Protein AF-A0A970IR58-F1 (afdb_monomer_lite)

Radius of gyration: 26.77 Å; chains: 1; bounding box: 89×51×58 Å

Foldseek 3Di:
DPPVVVVVVVVVVVPPPPPPQDDQQNDKDAAADFGPNQLVLLVLLVVVVLQVDPDRHRHCHPSQLSSLLVQQVVDPPHDSPSMCHNVSSVVSVVVVVVVVVVVVVLVVQLVLQLLLLVLLVVVVLADDDSPSDCDPRNLSSLQVQCVVVVHDSPSDLDQVSVQVSCVVPPDDDDPDPDDDDPVVVCCCCVHRVNDPDDPDDPDD

Sequence (204 aa):
MKKRFLFFLIVFMLAFSLFVNADFGDRLLKKGMSGYDVNVLQNYLNQLGYFNENELTNYFGPVTEEAVRKFQEEYDELEVDGIVGKTTSKYIIAKINQINLIKEKERKEKELAASVQQDLKELGYYSGEITSIIDKATVVAIKAFQEKEGFEVTGELDKVTLDKLNELFPKKIEEEKDTITGRALVDFTSKYLGTPYVFGESSG

Structure (mmCIF, N/CA/C/O backbone):
data_AF-A0A970IR58-F1
#
_entry.id   AF-A0A970IR58-F1
#
loop_
_atom_site.group_PDB
_atom_site.id
_atom_site.type_symbol
_atom_site.label_atom_id
_atom_site.label_alt_id
_atom_site.label_comp_id
_atom_site.label_asym_id
_atom_site.label_entity_id
_atom_site.label_seq_id
_atom_site.pdbx_PDB_ins_code
_atom_site.Cartn_x
_atom_site.Cartn_y
_atom_site.Cartn_z
_atom_site.occupancy
_atom_site.B_iso_or_equiv
_atom_site.auth_seq_id
_atom_site.auth_comp_id
_atom_site.auth_asym_id
_atom_site.auth_atom_id
_atom_site.pdbx_PDB_model_num
ATOM 1 N N . MET A 1 1 ? 64.050 15.749 -5.129 1.00 49.16 1 MET A N 1
ATOM 2 C CA . MET A 1 1 ? 63.153 14.777 -5.805 1.00 49.16 1 MET A CA 1
ATOM 3 C C . MET A 1 1 ? 61.751 14.635 -5.170 1.00 49.16 1 MET A C 1
ATOM 5 O O . MET A 1 1 ? 61.070 13.671 -5.474 1.00 49.16 1 MET A O 1
ATOM 9 N N . LYS A 1 2 ? 61.246 15.593 -4.364 1.00 53.59 2 LYS A N 1
ATOM 10 C CA . LYS A 1 2 ? 59.936 15.464 -3.671 1.00 53.59 2 LYS A CA 1
ATOM 11 C C . LYS A 1 2 ? 58.761 16.247 -4.294 1.00 53.59 2 LYS A C 1
ATOM 13 O O . LYS A 1 2 ? 57.630 16.071 -3.874 1.00 53.59 2 LYS A O 1
ATOM 18 N N . LYS A 1 3 ? 58.999 17.085 -5.314 1.00 49.38 3 LYS A N 1
ATOM 19 C CA . LYS A 1 3 ? 57.955 17.942 -5.924 1.00 49.38 3 LYS A CA 1
ATOM 20 C C . LYS A 1 3 ? 57.281 17.357 -7.178 1.00 49.38 3 LYS A C 1
ATOM 22 O O . LYS A 1 3 ? 56.265 17.879 -7.607 1.00 49.38 3 LYS A O 1
ATOM 27 N N . ARG A 1 4 ? 57.809 16.262 -7.746 1.00 49.34 4 ARG A N 1
ATOM 28 C CA . ARG A 1 4 ? 57.210 15.565 -8.907 1.00 49.34 4 ARG A CA 1
ATOM 29 C C . ARG A 1 4 ? 56.157 14.522 -8.512 1.00 49.34 4 ARG A C 1
ATOM 31 O O . ARG A 1 4 ? 55.285 14.217 -9.311 1.00 49.34 4 ARG A O 1
ATOM 38 N N . PHE A 1 5 ? 56.202 14.034 -7.272 1.00 46.31 5 PHE A N 1
ATOM 39 C CA . PHE A 1 5 ? 55.224 13.073 -6.752 1.00 46.31 5 PHE A CA 1
ATOM 40 C C . PHE A 1 5 ? 53.928 13.754 -6.280 1.00 46.31 5 PHE A C 1
ATOM 42 O O . PHE A 1 5 ? 52.849 13.187 -6.393 1.00 46.31 5 PHE A O 1
ATOM 49 N N . LEU A 1 6 ? 54.018 15.015 -5.837 1.00 46.47 6 LEU A N 1
ATOM 50 C CA . LEU A 1 6 ? 52.858 15.786 -5.376 1.00 46.47 6 LEU A CA 1
ATOM 51 C C . LEU A 1 6 ? 51.917 16.207 -6.521 1.00 46.47 6 LEU A C 1
ATOM 53 O O . LEU A 1 6 ? 50.745 16.461 -6.283 1.00 46.47 6 LEU A O 1
ATOM 57 N N . PHE A 1 7 ? 52.400 16.228 -7.767 1.00 47.47 7 PHE A N 1
ATOM 58 C CA . PHE A 1 7 ? 51.569 16.534 -8.937 1.00 47.47 7 PHE A CA 1
ATOM 59 C C . PHE A 1 7 ? 50.777 15.316 -9.442 1.00 47.47 7 PHE A C 1
ATOM 61 O O . PHE A 1 7 ? 49.698 15.477 -10.002 1.00 47.47 7 PHE A O 1
ATOM 68 N N . PHE A 1 8 ? 51.260 14.094 -9.191 1.00 48.03 8 PHE A N 1
ATOM 69 C CA . PHE A 1 8 ? 50.553 12.862 -9.568 1.00 48.03 8 PHE A CA 1
ATOM 70 C C . PHE A 1 8 ? 49.404 12.505 -8.613 1.00 48.03 8 PHE A C 1
ATOM 72 O O . PHE A 1 8 ? 48.474 11.811 -9.010 1.00 48.03 8 PHE A O 1
ATOM 79 N N . LEU A 1 9 ? 49.422 13.023 -7.382 1.00 47.53 9 LEU A N 1
ATOM 80 C CA . LEU A 1 9 ? 48.376 12.770 -6.385 1.00 47.53 9 LEU A CA 1
ATOM 81 C C . LEU A 1 9 ? 47.159 13.703 -6.555 1.00 47.53 9 LEU A C 1
ATOM 83 O O . LEU A 1 9 ? 46.050 13.347 -6.176 1.00 47.53 9 LEU A O 1
ATOM 87 N N . ILE A 1 10 ? 47.338 14.859 -7.204 1.00 51.09 10 ILE A N 1
ATOM 88 C CA . ILE A 1 10 ? 46.254 15.822 -7.476 1.00 51.09 10 ILE A CA 1
ATOM 89 C C . ILE A 1 10 ? 45.456 15.439 -8.737 1.00 51.09 10 ILE A C 1
ATOM 91 O O . ILE A 1 10 ? 44.249 15.655 -8.787 1.00 51.09 10 ILE A O 1
ATOM 95 N N . VAL A 1 11 ? 46.080 14.791 -9.729 1.00 51.50 11 VAL A N 1
ATOM 96 C CA . VAL A 1 11 ? 45.376 14.313 -10.939 1.00 51.50 11 VAL A CA 1
ATOM 97 C C . VAL A 1 11 ? 44.501 13.085 -10.648 1.00 51.50 11 VAL A C 1
ATOM 99 O O . VAL A 1 11 ? 43.441 12.938 -11.246 1.00 51.50 11 VAL A O 1
ATOM 102 N N . PHE A 1 12 ? 44.873 12.243 -9.677 1.00 48.84 12 PHE A N 1
ATOM 103 C CA . PHE A 1 12 ? 44.055 11.093 -9.266 1.00 48.84 12 PHE A CA 1
ATOM 104 C C . PHE A 1 12 ? 42.816 11.503 -8.446 1.00 48.84 12 PHE A C 1
ATOM 106 O O . PHE A 1 12 ? 41.791 10.830 -8.490 1.00 48.84 12 PHE A O 1
ATOM 113 N N . MET A 1 13 ? 42.870 12.647 -7.754 1.00 50.47 13 MET A N 1
ATOM 114 C CA . MET A 1 13 ? 41.741 13.195 -6.988 1.00 50.47 13 MET A CA 1
ATOM 115 C C . MET A 1 13 ? 40.725 13.965 -7.857 1.00 50.47 13 MET A C 1
ATOM 117 O O . MET A 1 13 ? 39.600 14.188 -7.425 1.00 50.47 13 MET A O 1
ATOM 121 N N . LEU A 1 14 ? 41.085 14.307 -9.103 1.00 47.91 14 LEU A N 1
ATOM 122 C CA . LEU A 1 14 ? 40.171 14.839 -10.129 1.00 47.91 14 LEU A CA 1
ATOM 123 C C . LEU A 1 14 ? 39.383 13.743 -10.871 1.00 47.91 14 LEU A C 1
ATOM 125 O O . LEU A 1 14 ? 38.463 14.057 -11.620 1.00 47.91 14 LEU A O 1
ATOM 129 N N . ALA A 1 15 ? 39.711 12.468 -10.639 1.00 47.44 15 ALA A N 1
ATOM 130 C CA . ALA A 1 15 ? 38.954 11.310 -11.116 1.00 47.44 15 ALA A CA 1
ATOM 131 C C . ALA A 1 15 ? 38.076 10.685 -10.017 1.00 47.44 15 ALA A C 1
ATOM 133 O O . ALA A 1 15 ? 37.615 9.554 -10.162 1.00 47.44 15 ALA A O 1
ATOM 134 N N . PHE A 1 16 ? 37.803 11.415 -8.927 1.00 50.31 16 PHE A N 1
ATOM 135 C CA . PHE A 1 16 ? 36.643 11.114 -8.094 1.00 50.31 16 PHE A CA 1
ATOM 136 C C . PHE A 1 16 ? 35.409 11.563 -8.880 1.00 50.31 16 PHE A C 1
ATOM 138 O O . PHE A 1 16 ? 34.882 12.657 -8.687 1.00 50.31 16 PHE A O 1
ATOM 145 N N . SER A 1 17 ? 35.040 10.749 -9.874 1.00 44.47 17 SER A N 1
ATOM 146 C CA . SER A 1 17 ? 33.809 10.899 -10.629 1.00 44.47 17 SER A CA 1
ATOM 147 C C . SER A 1 17 ? 32.689 11.168 -9.638 1.00 44.47 17 SER A C 1
ATOM 149 O O . SER A 1 17 ? 32.412 10.350 -8.762 1.00 44.47 17 SER A O 1
ATOM 151 N N . LEU A 1 18 ? 32.054 12.328 -9.785 1.00 43.12 18 LEU A N 1
ATOM 152 C CA . LEU A 1 18 ? 30.708 12.540 -9.296 1.00 43.12 18 LEU A CA 1
ATOM 153 C C . LEU A 1 18 ? 29.875 11.419 -9.922 1.00 43.12 18 LEU A C 1
ATOM 155 O O . LEU A 1 18 ? 29.494 11.507 -11.089 1.00 43.12 18 LEU A O 1
ATOM 159 N N . PHE A 1 19 ? 29.658 10.324 -9.195 1.00 49.66 19 PHE A N 1
ATOM 160 C CA . PHE A 1 19 ? 28.596 9.393 -9.531 1.00 49.66 19 PHE A CA 1
ATOM 161 C C . PHE A 1 19 ? 27.301 10.159 -9.272 1.00 49.66 19 PHE A C 1
ATOM 163 O O . PHE A 1 19 ? 26.729 10.111 -8.188 1.00 49.66 19 PHE A O 1
ATOM 170 N N . VAL A 1 20 ? 26.892 10.954 -10.261 1.00 51.09 20 VAL A N 1
ATOM 171 C CA . VAL A 1 20 ? 25.530 11.457 -10.358 1.00 51.09 20 VAL A CA 1
ATOM 172 C C . VAL A 1 20 ? 24.685 10.213 -10.599 1.00 51.09 20 VAL A C 1
ATOM 174 O O . VAL A 1 20 ? 24.588 9.725 -11.724 1.00 51.09 20 VAL A O 1
ATOM 177 N N . ASN A 1 21 ? 24.161 9.631 -9.523 1.00 56.56 21 ASN A N 1
ATOM 178 C CA . ASN A 1 21 ? 23.093 8.655 -9.643 1.00 56.56 21 ASN A CA 1
ATOM 179 C C . ASN A 1 21 ? 21.883 9.432 -10.159 1.00 56.56 21 ASN A C 1
ATOM 181 O O . ASN A 1 21 ? 21.394 10.325 -9.472 1.00 56.56 21 ASN A O 1
ATOM 185 N N . ALA A 1 22 ? 21.475 9.154 -11.394 1.00 61.06 22 ALA A N 1
ATOM 186 C CA . ALA A 1 22 ? 20.231 9.685 -11.929 1.00 61.06 22 ALA A CA 1
ATOM 187 C C . ALA A 1 22 ? 19.073 9.107 -11.106 1.00 61.06 22 ALA A C 1
ATOM 189 O O . ALA A 1 22 ? 19.062 7.898 -10.850 1.00 61.06 22 ALA A O 1
ATOM 190 N N . ASP A 1 23 ? 18.136 9.956 -10.683 1.00 78.00 23 ASP A N 1
ATOM 191 C CA . ASP A 1 23 ? 16.908 9.478 -10.060 1.00 78.00 23 ASP A CA 1
ATOM 192 C C . ASP A 1 23 ? 16.028 8.812 -11.130 1.00 78.00 23 ASP A C 1
ATOM 194 O O . ASP A 1 23 ? 16.176 9.045 -12.341 1.00 78.00 23 ASP A O 1
ATOM 198 N N . PHE A 1 24 ? 15.121 7.931 -10.715 1.00 88.50 24 PHE A N 1
ATOM 199 C CA . PHE A 1 24 ? 14.268 7.232 -11.667 1.00 88.50 24 PHE A CA 1
ATOM 200 C C . PHE A 1 24 ? 13.371 8.223 -12.427 1.00 88.50 24 PHE A C 1
ATOM 202 O O . PHE A 1 24 ? 12.540 8.918 -11.850 1.00 88.50 24 PHE A O 1
ATOM 209 N N . GLY A 1 25 ? 13.516 8.251 -13.756 1.00 88.44 25 GLY A N 1
ATOM 210 C CA . GLY A 1 25 ? 12.791 9.163 -14.647 1.00 88.44 25 GLY A CA 1
ATOM 211 C C . GLY A 1 25 ? 13.600 10.363 -15.150 1.00 88.44 25 GLY A C 1
ATOM 212 O O . GLY A 1 25 ? 13.135 11.055 -16.061 1.00 88.44 25 GLY A O 1
ATOM 213 N N . ASP A 1 26 ? 14.821 10.573 -14.647 1.00 89.12 26 ASP A N 1
ATOM 214 C CA . ASP A 1 26 ? 15.714 11.639 -15.125 1.00 89.12 26 ASP A CA 1
ATOM 215 C C . ASP A 1 26 ? 16.284 11.353 -16.517 1.00 89.12 26 ASP A C 1
ATOM 217 O O . ASP A 1 26 ? 16.490 12.267 -17.324 1.00 89.12 26 ASP A O 1
ATOM 221 N N . ARG A 1 27 ? 16.521 10.073 -16.827 1.00 93.62 27 ARG A N 1
ATOM 222 C CA . ARG A 1 27 ? 17.002 9.627 -18.137 1.00 93.62 27 ARG A CA 1
ATOM 223 C C . ARG A 1 27 ? 16.118 8.541 -18.730 1.00 93.62 27 ARG A C 1
ATOM 225 O O . ARG A 1 27 ? 15.480 7.770 -18.023 1.00 93.62 27 ARG A O 1
ATOM 232 N N . LEU A 1 28 ? 16.142 8.469 -20.057 1.00 96.69 28 LEU A N 1
ATOM 233 C CA . LEU A 1 28 ? 15.504 7.402 -20.819 1.00 96.69 28 LEU A CA 1
ATOM 234 C C . LEU A 1 28 ? 16.230 6.075 -20.566 1.00 96.69 28 LEU A C 1
ATOM 236 O O . LEU A 1 28 ? 17.451 6.020 -20.722 1.00 96.69 28 LEU A O 1
ATOM 240 N N . LEU A 1 29 ? 15.485 5.019 -20.227 1.00 97.94 29 LEU A N 1
ATOM 241 C CA . LEU A 1 29 ? 16.018 3.662 -20.057 1.00 97.94 29 LEU A CA 1
ATOM 242 C C . LEU A 1 29 ? 15.550 2.741 -21.177 1.00 97.94 29 LEU A C 1
ATOM 244 O O . LEU A 1 29 ? 14.390 2.769 -21.580 1.00 97.94 29 LEU A O 1
ATOM 248 N N . LYS A 1 30 ? 16.461 1.902 -21.665 1.00 98.31 30 LYS A N 1
ATOM 249 C CA . LYS A 1 30 ? 16.193 0.892 -22.690 1.00 98.31 30 LYS A CA 1
ATOM 250 C C . LYS A 1 30 ? 17.145 -0.287 -22.543 1.00 98.31 30 LYS A C 1
ATOM 252 O O . LYS A 1 30 ? 18.167 -0.197 -21.858 1.00 98.31 30 LYS A O 1
ATOM 257 N N . LYS A 1 31 ? 16.842 -1.371 -23.251 1.00 98.12 31 LYS A N 1
ATOM 258 C CA . LYS A 1 31 ? 17.663 -2.581 -23.271 1.00 98.12 31 LYS A CA 1
ATOM 259 C C . LYS A 1 31 ? 19.140 -2.311 -23.550 1.00 98.12 31 LYS A C 1
ATOM 261 O O . LYS A 1 31 ? 19.497 -1.513 -24.415 1.00 98.12 31 LYS A O 1
ATOM 266 N N . GLY A 1 32 ? 19.990 -3.019 -22.811 1.00 97.56 32 GLY A N 1
ATOM 267 C CA . GLY A 1 32 ? 21.443 -2.890 -22.864 1.00 97.56 32 GLY A CA 1
ATOM 268 C C . GLY A 1 32 ? 22.013 -1.841 -21.908 1.00 97.56 32 GLY A C 1
ATOM 269 O O . GLY A 1 32 ? 23.223 -1.822 -21.705 1.00 97.56 32 GLY A O 1
ATOM 270 N N . MET A 1 33 ? 21.177 -0.988 -21.308 1.00 97.31 33 MET A N 1
ATOM 271 C CA . MET A 1 33 ? 21.626 -0.018 -20.310 1.00 97.31 33 MET A CA 1
ATOM 272 C C . MET A 1 33 ? 21.860 -0.668 -18.950 1.00 97.31 33 MET A C 1
ATOM 274 O O . MET A 1 33 ? 21.202 -1.647 -18.597 1.00 97.31 33 MET A O 1
ATOM 278 N N . SER A 1 34 ? 22.750 -0.056 -18.171 1.00 95.50 34 SER A N 1
ATOM 279 C CA . SER A 1 34 ? 22.959 -0.411 -16.773 1.00 95.50 34 SER A CA 1
ATOM 280 C C . SER A 1 34 ? 22.971 0.817 -15.867 1.00 95.50 34 SER A C 1
ATOM 282 O O . SER A 1 34 ? 23.339 1.920 -16.289 1.00 95.50 34 SER A O 1
ATOM 284 N N . GLY A 1 35 ? 22.596 0.628 -14.608 1.00 92.38 35 GLY A N 1
ATOM 285 C CA . GLY A 1 35 ? 22.618 1.672 -13.592 1.00 92.38 35 GLY A CA 1
ATOM 286 C C . GLY A 1 35 ? 21.705 1.372 -12.414 1.00 92.38 35 GLY A C 1
ATOM 287 O O . GLY A 1 35 ? 20.914 0.433 -12.445 1.00 92.38 35 GLY A O 1
ATOM 288 N N . TYR A 1 36 ? 21.826 2.202 -11.382 1.00 92.12 36 TYR A N 1
ATOM 289 C CA . TYR A 1 36 ? 20.974 2.131 -10.199 1.00 92.12 36 TYR A CA 1
ATOM 290 C C . TYR A 1 36 ? 19.499 2.417 -10.529 1.00 92.12 36 TYR A C 1
ATOM 292 O O . TYR A 1 36 ? 18.603 1.752 -10.032 1.00 92.12 36 TYR A O 1
ATOM 300 N N . ASP A 1 37 ? 19.228 3.338 -11.446 1.00 91.50 37 ASP A N 1
ATOM 301 C CA . ASP A 1 37 ? 17.879 3.632 -11.940 1.00 91.50 37 ASP A CA 1
ATOM 302 C C . ASP A 1 37 ? 17.204 2.454 -12.665 1.00 91.50 37 ASP A C 1
ATOM 304 O O . ASP A 1 37 ? 15.981 2.325 -12.627 1.00 91.50 37 ASP A O 1
ATOM 308 N N . VAL A 1 38 ? 17.981 1.557 -13.280 1.00 96.19 38 VAL A N 1
ATOM 309 C CA . VAL A 1 38 ? 17.466 0.291 -13.824 1.00 96.19 38 VAL A CA 1
ATOM 310 C C . VAL A 1 38 ? 17.040 -0.654 -12.702 1.00 96.19 38 VAL A C 1
ATOM 312 O O . VAL A 1 38 ? 16.016 -1.321 -12.823 1.00 96.19 38 VAL A O 1
ATOM 315 N N . ASN A 1 39 ? 17.786 -0.692 -11.598 1.00 95.38 39 ASN A N 1
ATOM 316 C CA . ASN A 1 39 ? 17.394 -1.459 -10.418 1.00 95.38 39 ASN A CA 1
ATOM 317 C C . ASN A 1 39 ? 16.106 -0.910 -9.798 1.00 95.38 39 ASN A C 1
ATOM 319 O O . ASN A 1 39 ? 15.193 -1.676 -9.499 1.00 95.38 39 ASN A O 1
ATOM 323 N N . VAL A 1 40 ? 15.994 0.418 -9.694 1.00 95.19 40 VAL A N 1
ATOM 324 C CA . VAL A 1 40 ? 14.767 1.085 -9.238 1.00 95.19 40 VAL A CA 1
ATOM 325 C C . VAL A 1 40 ? 13.589 0.753 -10.159 1.00 95.19 40 VAL A C 1
ATOM 327 O O . VAL A 1 40 ? 12.521 0.390 -9.667 1.00 95.19 40 VAL A O 1
ATOM 330 N N . LEU A 1 41 ? 13.782 0.786 -11.483 1.00 97.19 41 LEU A N 1
ATOM 331 C CA . LEU A 1 41 ? 12.768 0.356 -12.450 1.00 97.19 41 LEU A CA 1
ATOM 332 C C . LEU A 1 41 ? 12.317 -1.090 -12.199 1.00 97.19 41 LEU A C 1
ATOM 334 O O . LEU A 1 41 ? 11.118 -1.348 -12.132 1.00 97.19 41 LEU A O 1
ATOM 338 N N . GLN A 1 42 ? 13.257 -2.029 -12.062 1.00 98.19 42 GLN A N 1
ATOM 339 C CA . GLN A 1 42 ? 12.948 -3.442 -11.817 1.00 98.19 42 GLN A CA 1
ATOM 340 C C . GLN A 1 42 ? 12.193 -3.631 -10.501 1.00 98.19 42 GLN A C 1
ATOM 342 O O . GLN A 1 42 ? 11.196 -4.348 -10.468 1.00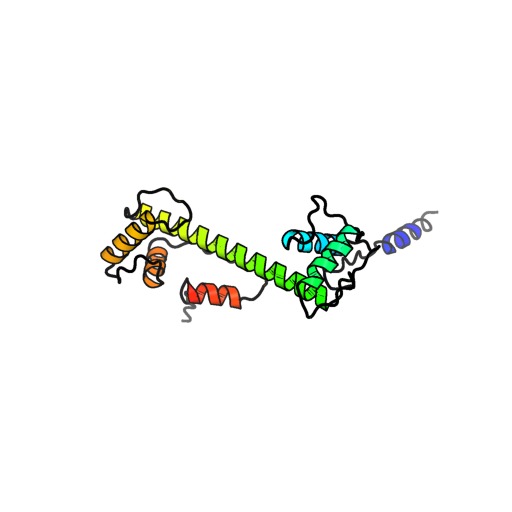 98.19 42 GLN A O 1
ATOM 347 N N . ASN A 1 43 ? 12.611 -2.936 -9.441 1.00 96.69 43 ASN A N 1
ATOM 348 C CA . ASN A 1 43 ? 11.919 -2.931 -8.157 1.00 96.69 43 ASN A CA 1
ATOM 349 C C . ASN A 1 43 ? 10.471 -2.436 -8.290 1.00 96.69 43 ASN A C 1
ATOM 351 O O . ASN A 1 43 ? 9.551 -3.038 -7.742 1.00 96.69 43 ASN A O 1
ATOM 355 N N . TYR A 1 44 ? 10.249 -1.340 -9.018 1.00 97.50 44 TYR A N 1
ATOM 356 C CA . TYR A 1 44 ? 8.904 -0.810 -9.229 1.00 97.50 44 TYR A CA 1
ATOM 357 C C . TYR A 1 44 ? 8.044 -1.751 -10.066 1.00 97.50 44 TYR A C 1
ATOM 359 O O . TYR A 1 44 ? 6.915 -2.040 -9.684 1.00 97.50 44 TYR A O 1
ATOM 367 N N . LEU A 1 45 ? 8.572 -2.293 -11.163 1.00 97.88 45 LEU A N 1
ATOM 368 C CA . LEU A 1 45 ? 7.840 -3.270 -11.968 1.00 97.88 45 LEU A CA 1
ATOM 369 C C . LEU A 1 45 ? 7.534 -4.551 -11.181 1.00 97.88 45 LEU A C 1
ATOM 371 O O . LEU A 1 45 ? 6.483 -5.144 -11.401 1.00 97.88 45 LEU A O 1
ATOM 375 N N . ASN A 1 46 ? 8.394 -4.959 -10.244 1.00 96.88 46 ASN A N 1
ATOM 376 C CA . ASN A 1 46 ? 8.152 -6.105 -9.365 1.00 96.88 46 ASN A CA 1
ATOM 377 C C . ASN A 1 46 ? 7.004 -5.827 -8.391 1.00 96.88 46 ASN A C 1
ATOM 379 O O . ASN A 1 46 ? 6.051 -6.597 -8.327 1.00 96.88 46 ASN A O 1
ATOM 383 N N . GLN A 1 47 ? 7.029 -4.670 -7.723 1.00 95.12 47 GLN A N 1
ATOM 384 C CA . GLN A 1 47 ? 5.935 -4.230 -6.850 1.00 95.12 47 GLN A CA 1
ATOM 385 C C . GLN A 1 47 ? 4.600 -4.085 -7.589 1.00 95.12 47 GLN A C 1
ATOM 387 O O . GLN A 1 47 ? 3.543 -4.283 -6.995 1.00 95.12 47 GLN A O 1
ATOM 392 N N . LEU A 1 48 ? 4.652 -3.737 -8.876 1.00 95.56 48 LEU A N 1
ATOM 393 C CA . LEU A 1 48 ? 3.487 -3.632 -9.750 1.00 95.56 48 LEU A CA 1
ATOM 394 C C . LEU A 1 48 ? 3.066 -4.979 -10.371 1.00 95.56 48 LEU A C 1
ATOM 396 O O . LEU A 1 48 ? 2.042 -5.024 -11.043 1.00 95.56 48 LEU A O 1
ATOM 400 N N . GLY A 1 49 ? 3.821 -6.062 -10.154 1.00 96.81 49 GLY A N 1
ATOM 401 C CA . GLY A 1 49 ? 3.504 -7.411 -10.644 1.00 96.81 49 GLY A CA 1
ATOM 402 C C . GLY A 1 49 ? 3.918 -7.710 -12.092 1.00 96.81 49 GLY A C 1
ATOM 403 O O . GLY A 1 49 ? 3.565 -8.758 -12.629 1.00 96.81 49 GLY A O 1
ATOM 404 N N . TYR A 1 50 ? 4.677 -6.819 -12.733 1.00 97.44 50 TYR A N 1
ATOM 405 C CA . TYR A 1 50 ? 5.144 -6.974 -14.117 1.00 97.44 50 TYR A CA 1
ATOM 406 C C . TYR A 1 50 ? 6.527 -7.625 -14.224 1.00 97.44 50 TYR A C 1
ATOM 408 O O . TYR A 1 50 ? 6.885 -8.135 -15.286 1.00 97.44 50 TYR A O 1
ATOM 416 N N . PHE A 1 51 ? 7.308 -7.622 -13.140 1.00 95.25 51 PHE A N 1
ATOM 417 C CA . PHE A 1 51 ? 8.657 -8.190 -13.091 1.00 95.25 51 PHE A CA 1
ATOM 4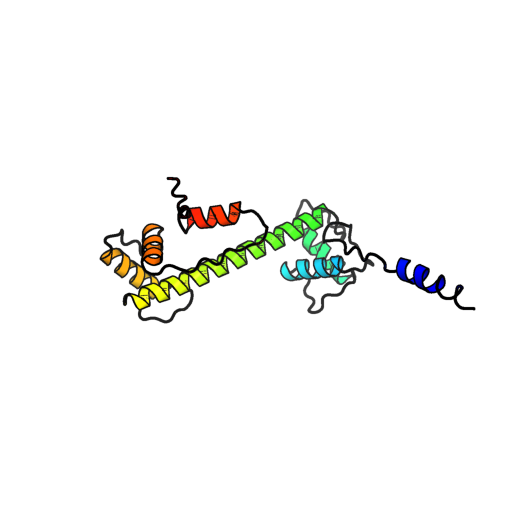18 C C . PHE A 1 51 ? 8.744 -9.254 -11.996 1.00 95.25 51 PHE A C 1
ATOM 420 O O . PHE A 1 51 ? 8.907 -8.926 -10.829 1.00 95.25 51 PHE A O 1
ATOM 427 N N . ASN A 1 52 ? 8.643 -10.532 -12.360 1.00 89.56 52 ASN A N 1
ATOM 428 C CA . ASN A 1 52 ? 8.534 -11.648 -11.408 1.00 89.56 52 ASN A CA 1
ATOM 429 C C . ASN A 1 52 ? 9.878 -12.341 -11.134 1.00 89.56 52 ASN A C 1
ATOM 431 O O . ASN A 1 52 ? 9.939 -13.563 -11.026 1.00 89.56 52 ASN A O 1
ATOM 435 N N . GLU A 1 53 ? 10.957 -11.565 -11.042 1.00 90.00 53 GLU A N 1
ATOM 436 C CA . GLU A 1 53 ? 12.279 -12.087 -10.691 1.00 90.00 53 GLU A CA 1
ATOM 437 C C . GLU A 1 53 ? 12.571 -11.875 -9.205 1.00 90.00 53 GLU A C 1
ATOM 439 O O . GLU A 1 53 ? 12.225 -10.843 -8.628 1.00 90.00 53 GLU A O 1
ATOM 444 N N . ASN A 1 54 ? 13.260 -12.840 -8.598 1.00 84.50 54 ASN A N 1
ATOM 445 C CA . ASN A 1 54 ? 13.696 -12.747 -7.201 1.00 84.50 54 ASN A CA 1
ATOM 446 C C . ASN A 1 54 ? 14.942 -11.864 -7.032 1.00 84.50 54 ASN A C 1
ATOM 448 O O . ASN A 1 54 ? 15.222 -11.396 -5.931 1.00 84.50 54 ASN A O 1
ATOM 452 N N . GLU A 1 55 ? 15.699 -11.649 -8.111 1.00 88.62 55 GLU A N 1
ATOM 453 C CA . GLU A 1 55 ? 16.931 -10.867 -8.100 1.00 88.62 55 GLU A CA 1
ATOM 454 C C . GLU A 1 55 ? 16.768 -9.595 -8.929 1.00 88.62 55 GLU A C 1
ATOM 456 O O . GLU A 1 55 ? 16.547 -9.628 -10.141 1.00 88.62 55 GLU A O 1
ATOM 461 N N . LEU A 1 56 ? 16.922 -8.450 -8.264 1.00 92.81 56 LEU A N 1
ATOM 462 C CA . LEU A 1 56 ? 17.038 -7.164 -8.933 1.00 92.81 56 LEU A CA 1
ATOM 463 C C . LEU A 1 56 ? 18.498 -6.947 -9.321 1.00 92.81 56 LEU A C 1
ATOM 465 O O . LEU A 1 56 ? 19.408 -7.058 -8.500 1.00 92.81 56 LEU A O 1
ATOM 469 N N . THR A 1 57 ? 18.725 -6.599 -10.578 1.00 93.38 57 THR A N 1
ATOM 470 C CA . THR A 1 57 ? 20.056 -6.316 -11.112 1.00 93.38 57 THR A CA 1
ATOM 471 C C . THR A 1 57 ? 20.189 -4.822 -11.386 1.00 93.38 57 THR A C 1
ATOM 473 O O . THR A 1 57 ? 19.273 -4.040 -11.167 1.00 93.38 57 THR A O 1
ATOM 476 N N . ASN A 1 58 ? 21.344 -4.396 -11.879 1.00 95.62 58 ASN A N 1
ATOM 477 C CA . ASN A 1 58 ? 21.500 -3.055 -12.436 1.00 95.62 58 ASN A CA 1
ATOM 478 C C . ASN A 1 58 ? 21.427 -3.082 -13.967 1.00 95.62 58 ASN A C 1
ATOM 480 O O . ASN A 1 58 ? 21.877 -2.125 -14.580 1.00 95.62 58 ASN A O 1
ATOM 484 N N . TYR A 1 59 ? 20.959 -4.169 -14.597 1.00 97.44 59 TYR A N 1
ATOM 485 C CA . TYR A 1 59 ? 21.026 -4.364 -16.049 1.00 97.44 59 TYR A CA 1
ATOM 486 C C . TYR A 1 59 ? 19.644 -4.459 -16.692 1.00 97.44 59 TYR A C 1
ATOM 488 O O . TYR A 1 59 ? 18.794 -5.262 -16.305 1.00 97.44 59 TYR A O 1
ATOM 496 N N . PHE A 1 60 ? 19.432 -3.662 -17.737 1.00 97.94 60 PHE A N 1
ATOM 497 C CA . PHE A 1 60 ? 18.201 -3.654 -18.508 1.00 97.94 60 PHE A CA 1
ATOM 498 C C . PHE A 1 60 ? 18.311 -4.735 -19.585 1.00 97.94 60 PHE A C 1
ATOM 500 O O . PHE A 1 60 ? 18.655 -4.472 -20.741 1.00 97.94 60 PHE A O 1
ATOM 507 N N . GLY A 1 61 ? 18.062 -5.978 -19.180 1.00 97.62 61 GLY A N 1
ATOM 508 C CA . GLY A 1 61 ? 18.058 -7.140 -20.062 1.00 97.62 61 GLY A CA 1
ATOM 509 C C . GLY A 1 61 ? 16.713 -7.382 -20.759 1.00 97.62 61 GLY A C 1
ATOM 510 O O . GLY A 1 61 ? 15.775 -6.600 -20.597 1.00 97.62 61 GLY A O 1
ATOM 511 N N . PRO A 1 62 ? 16.599 -8.490 -21.518 1.00 97.56 62 PRO A N 1
ATOM 512 C CA . PRO A 1 62 ? 15.353 -8.891 -22.176 1.00 97.56 62 PRO A CA 1
ATOM 513 C C . PRO A 1 62 ? 14.159 -9.018 -21.219 1.00 97.56 62 PRO A C 1
ATOM 515 O O . PRO A 1 62 ? 13.071 -8.583 -21.567 1.00 97.56 62 PRO A O 1
ATOM 518 N N . VAL A 1 63 ? 14.372 -9.539 -20.005 1.00 97.25 63 VAL A N 1
ATOM 519 C CA . VAL A 1 63 ? 13.306 -9.695 -18.997 1.00 97.25 63 VAL A CA 1
ATOM 520 C C . VAL A 1 63 ? 12.773 -8.336 -18.530 1.00 97.25 63 VAL A C 1
ATOM 522 O O . VAL A 1 63 ? 11.565 -8.141 -18.438 1.00 97.25 63 VAL A O 1
ATOM 525 N N . THR A 1 64 ? 13.659 -7.359 -18.297 1.00 98.25 64 THR A N 1
ATOM 526 C CA . THR A 1 64 ? 13.255 -5.982 -17.964 1.00 98.25 64 THR A CA 1
ATOM 527 C C . THR A 1 64 ? 12.477 -5.342 -19.114 1.00 98.25 64 THR A C 1
ATOM 529 O O . THR A 1 64 ? 11.479 -4.675 -18.874 1.00 98.25 64 THR A O 1
ATOM 532 N N . GLU A 1 65 ? 12.917 -5.548 -20.360 1.00 98.50 65 GLU A N 1
ATOM 533 C CA . GLU A 1 65 ? 12.222 -5.037 -21.550 1.00 98.50 65 GLU A CA 1
ATOM 534 C C . GLU A 1 65 ? 10.810 -5.606 -21.666 1.00 98.50 65 GLU A C 1
ATOM 536 O O . GLU A 1 65 ? 9.861 -4.856 -21.876 1.00 98.50 65 GLU A O 1
ATOM 541 N N . GLU A 1 66 ? 10.663 -6.917 -21.489 1.00 98.31 66 GLU A N 1
ATOM 542 C CA . GLU A 1 66 ? 9.366 -7.584 -21.512 1.00 98.31 66 GLU A CA 1
ATOM 543 C C . GLU A 1 66 ? 8.440 -7.059 -20.406 1.00 98.31 66 GLU A C 1
ATOM 545 O O . GLU A 1 66 ? 7.280 -6.757 -20.672 1.00 98.31 66 GLU A O 1
ATOM 550 N N . ALA A 1 67 ? 8.952 -6.879 -19.186 1.00 98.50 67 ALA A N 1
ATOM 551 C CA . ALA A 1 67 ? 8.185 -6.311 -18.079 1.00 98.50 67 ALA A CA 1
ATOM 552 C C . ALA A 1 67 ? 7.722 -4.871 -18.360 1.00 98.50 67 ALA A C 1
ATOM 554 O O . ALA A 1 67 ? 6.583 -4.521 -18.054 1.00 98.50 67 ALA A O 1
ATOM 555 N N . VAL A 1 68 ? 8.574 -4.043 -18.978 1.00 98.62 68 VAL A N 1
ATOM 556 C CA . VAL A 1 68 ? 8.196 -2.687 -19.407 1.00 98.62 68 VAL A CA 1
ATOM 557 C C . VAL A 1 68 ? 7.099 -2.737 -20.462 1.00 98.62 68 VAL A C 1
ATOM 559 O O . VAL A 1 68 ? 6.129 -1.998 -20.336 1.00 98.62 68 VAL A O 1
ATOM 562 N N . ARG A 1 69 ? 7.212 -3.616 -21.465 1.00 98.69 69 ARG A N 1
ATOM 563 C CA . ARG A 1 69 ? 6.178 -3.759 -22.501 1.00 98.69 69 ARG A CA 1
ATOM 564 C C . ARG A 1 69 ? 4.840 -4.176 -21.903 1.00 98.69 69 ARG A C 1
ATOM 566 O O . ARG A 1 69 ? 3.853 -3.508 -22.168 1.00 98.69 69 ARG A O 1
ATOM 573 N N . LYS A 1 70 ? 4.821 -5.181 -21.021 1.00 98.62 70 LYS A N 1
ATOM 574 C CA . LYS A 1 70 ? 3.596 -5.601 -20.315 1.00 98.62 70 LYS A CA 1
ATOM 575 C C . LYS A 1 70 ? 2.975 -4.466 -19.504 1.00 98.62 70 LYS A C 1
ATOM 577 O O . LYS A 1 70 ? 1.763 -4.316 -19.488 1.00 98.62 70 LYS A O 1
ATOM 582 N N . PHE A 1 71 ? 3.802 -3.659 -18.839 1.00 98.38 71 PHE A N 1
ATOM 583 C CA . PHE A 1 71 ? 3.313 -2.472 -18.143 1.00 98.38 71 PHE A CA 1
ATOM 584 C C . PHE A 1 71 ? 2.725 -1.444 -19.117 1.00 98.38 71 PHE A C 1
ATOM 586 O O . PHE A 1 71 ? 1.686 -0.869 -18.828 1.00 98.38 71 PHE A O 1
ATOM 593 N N . GLN A 1 72 ? 3.384 -1.191 -20.251 1.00 98.69 72 GLN A N 1
ATOM 594 C CA . GLN A 1 72 ? 2.905 -0.250 -21.267 1.00 98.69 72 GLN A CA 1
ATOM 595 C C . GLN A 1 72 ? 1.589 -0.714 -21.904 1.00 98.69 72 GLN A C 1
ATOM 597 O O . GLN A 1 72 ? 0.716 0.114 -22.120 1.00 98.69 72 GLN A O 1
ATOM 602 N N . GLU A 1 73 ? 1.426 -2.017 -22.148 1.00 98.38 73 GLU A N 1
ATOM 603 C CA . GLU A 1 73 ? 0.212 -2.626 -22.717 1.00 98.38 73 GLU A CA 1
ATOM 604 C C . GLU A 1 73 ? -1.047 -2.401 -21.866 1.00 98.38 73 GLU A C 1
ATOM 606 O O . GLU A 1 73 ? -2.150 -2.428 -22.403 1.00 98.38 73 GLU A O 1
ATOM 611 N N . GLU A 1 74 ? -0.898 -2.156 -20.561 1.00 97.44 74 GLU A N 1
ATOM 612 C CA . GLU A 1 74 ? -2.018 -1.885 -19.651 1.00 97.44 74 GLU A CA 1
ATOM 613 C C . GLU A 1 74 ? -2.624 -0.479 -19.843 1.00 97.44 74 GLU A C 1
ATOM 615 O O . GLU A 1 74 ? -3.740 -0.224 -19.391 1.00 97.44 74 GLU A O 1
ATOM 620 N N . TYR A 1 75 ? -1.910 0.456 -20.484 1.00 95.25 75 TYR A N 1
ATOM 621 C CA . TYR A 1 75 ? -2.327 1.859 -20.579 1.00 95.25 75 TYR A CA 1
ATOM 622 C C . TYR A 1 75 ? -2.349 2.349 -22.027 1.00 95.25 75 TYR A C 1
ATOM 624 O O . TYR A 1 75 ? -1.306 2.470 -22.667 1.00 95.25 75 TYR A O 1
ATOM 632 N N . ASP A 1 76 ? -3.533 2.739 -22.502 1.00 94.69 76 ASP A N 1
ATOM 633 C CA . ASP A 1 76 ? -3.755 3.217 -23.873 1.00 94.69 76 ASP A CA 1
ATOM 634 C C . ASP A 1 76 ? -2.910 4.458 -24.236 1.00 94.69 76 ASP A C 1
ATOM 636 O O . ASP A 1 76 ? -2.612 4.698 -25.407 1.00 94.69 76 ASP A O 1
ATOM 640 N N . GLU A 1 77 ? -2.507 5.271 -23.252 1.00 95.00 77 GLU A N 1
ATOM 641 C CA . GLU A 1 77 ? -1.686 6.470 -23.456 1.00 95.00 77 GLU A CA 1
ATOM 642 C C . GLU A 1 77 ? -0.177 6.196 -23.565 1.00 95.00 77 GLU A C 1
ATOM 644 O O . GLU A 1 77 ? 0.602 7.136 -23.777 1.00 95.00 77 GLU A O 1
ATOM 649 N N . LEU A 1 78 ? 0.261 4.948 -23.382 1.00 96.69 78 LEU A N 1
ATOM 650 C CA . LEU A 1 78 ? 1.665 4.561 -23.466 1.00 96.69 78 LEU A CA 1
ATOM 651 C C . LEU A 1 78 ? 1.970 3.874 -24.798 1.00 96.69 78 LEU A C 1
ATOM 653 O O . LEU A 1 78 ? 1.266 2.980 -25.255 1.00 96.69 78 LEU A O 1
ATOM 657 N N . GLU A 1 79 ? 3.084 4.266 -25.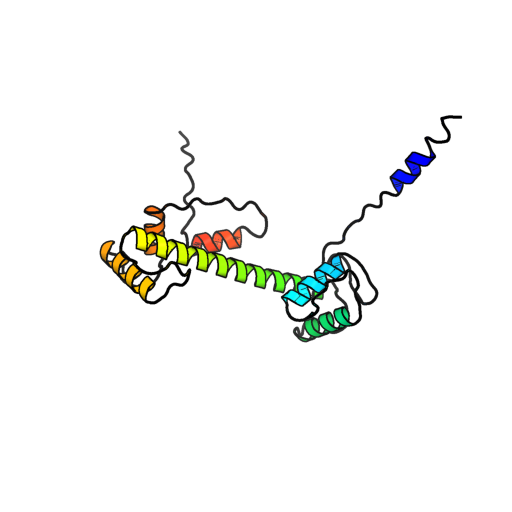412 1.00 96.38 79 GLU A N 1
ATOM 658 C CA . GLU A 1 79 ? 3.626 3.526 -26.547 1.00 96.38 79 GLU A CA 1
ATOM 659 C C . GLU A 1 79 ? 4.263 2.223 -26.047 1.00 96.38 79 GLU A C 1
ATOM 661 O O . GLU A 1 79 ? 5.084 2.245 -25.129 1.00 96.38 79 GLU A O 1
ATOM 666 N N . VAL A 1 80 ? 3.901 1.086 -26.649 1.00 98.19 80 VAL A N 1
ATOM 667 C CA . VAL A 1 80 ? 4.438 -0.241 -26.297 1.00 98.19 80 VAL A CA 1
ATOM 668 C C . VAL A 1 80 ? 5.758 -0.488 -27.033 1.00 98.19 80 VAL A C 1
ATOM 670 O O . VAL A 1 80 ? 5.883 -1.337 -27.919 1.00 98.19 80 VAL A O 1
ATOM 673 N N . ASP A 1 81 ? 6.777 0.289 -26.689 1.00 98.12 81 ASP A N 1
ATOM 674 C CA . ASP A 1 81 ? 8.092 0.267 -27.333 1.00 98.12 81 ASP A CA 1
ATOM 675 C C . ASP A 1 81 ? 9.182 -0.417 -26.490 1.00 98.12 81 ASP A C 1
ATOM 677 O O . ASP A 1 81 ? 10.279 -0.668 -26.998 1.00 98.12 81 ASP A O 1
ATOM 681 N N . GLY A 1 82 ? 8.885 -0.788 -25.240 1.00 98.06 82 GLY A N 1
ATOM 682 C CA . GLY A 1 82 ? 9.849 -1.358 -24.294 1.00 98.06 82 GLY A CA 1
ATOM 683 C C . GLY A 1 82 ? 10.861 -0.339 -23.759 1.00 98.06 82 GLY A C 1
ATOM 684 O O . GLY A 1 82 ? 11.881 -0.729 -23.182 1.00 98.06 82 GLY A O 1
ATOM 685 N N . ILE A 1 83 ? 10.611 0.957 -23.963 1.00 98.44 83 ILE A N 1
ATOM 686 C CA . ILE A 1 83 ? 11.475 2.063 -23.561 1.00 98.44 83 ILE A CA 1
ATOM 687 C C . ILE A 1 83 ? 10.808 2.846 -22.430 1.00 98.44 83 ILE A C 1
ATOM 689 O O . ILE A 1 83 ? 9.663 3.288 -22.493 1.00 98.44 83 ILE A O 1
ATOM 693 N N . VAL A 1 84 ? 11.571 3.098 -21.372 1.00 98.25 84 VAL A N 1
ATOM 694 C CA . VAL A 1 84 ? 11.101 3.903 -20.247 1.00 98.25 84 VAL A CA 1
ATOM 695 C C . VAL A 1 84 ? 11.515 5.350 -20.475 1.00 98.25 84 VAL A C 1
ATOM 697 O O . VAL A 1 84 ? 12.605 5.782 -20.096 1.00 98.25 84 VAL A O 1
ATOM 700 N N . GLY A 1 85 ? 10.641 6.086 -21.158 1.00 97.00 85 GLY A N 1
ATOM 701 C CA . GLY A 1 85 ? 10.712 7.540 -21.285 1.00 97.00 85 GLY A CA 1
ATOM 702 C C . GLY A 1 85 ? 9.983 8.266 -20.150 1.00 97.00 85 GLY A C 1
ATOM 703 O O . GLY A 1 85 ? 9.399 7.651 -19.258 1.00 97.00 85 GLY A O 1
ATOM 704 N N . LYS A 1 86 ? 9.953 9.606 -20.215 1.00 95.81 86 LYS A N 1
ATOM 705 C CA . LYS A 1 86 ? 9.328 10.458 -19.183 1.00 95.81 86 LYS A CA 1
ATOM 706 C C . LYS A 1 86 ? 7.868 10.098 -18.894 1.00 95.81 86 LYS A C 1
ATOM 708 O O . LYS A 1 86 ? 7.453 10.167 -17.741 1.00 95.81 86 LYS A O 1
ATOM 713 N N . THR A 1 87 ? 7.089 9.754 -19.919 1.00 95.56 87 THR A N 1
ATOM 714 C CA . THR A 1 87 ? 5.679 9.374 -19.747 1.00 95.56 87 THR A CA 1
ATOM 715 C C . THR A 1 87 ? 5.575 8.051 -18.992 1.00 95.56 87 THR A C 1
ATOM 717 O O . THR A 1 87 ? 4.960 8.021 -17.930 1.00 95.56 87 THR A O 1
ATOM 720 N N . THR A 1 88 ? 6.271 7.005 -19.447 1.00 98.12 88 THR A N 1
ATOM 721 C CA . THR A 1 88 ? 6.312 5.693 -18.782 1.00 98.12 88 THR A CA 1
ATOM 722 C C . THR A 1 88 ? 6.768 5.808 -17.322 1.00 98.12 88 THR A C 1
ATOM 724 O O . THR A 1 88 ? 6.088 5.309 -16.428 1.00 98.12 88 THR A O 1
ATOM 727 N N . SER A 1 89 ? 7.858 6.538 -17.042 1.00 96.81 89 SER A N 1
ATOM 728 C CA . SER A 1 89 ? 8.343 6.756 -15.669 1.00 96.81 89 SER A CA 1
ATOM 729 C C . SER A 1 89 ? 7.301 7.425 -14.774 1.00 96.81 89 SER A C 1
ATOM 731 O O . SER A 1 89 ? 7.107 6.990 -13.641 1.00 96.81 89 SER A O 1
ATOM 733 N N . LYS A 1 90 ? 6.595 8.452 -15.268 1.00 95.88 90 LYS A N 1
ATOM 734 C CA . LYS A 1 90 ? 5.539 9.131 -14.499 1.00 95.88 90 LYS A CA 1
ATOM 735 C C . LYS A 1 90 ? 4.398 8.190 -14.129 1.00 95.88 90 LYS A C 1
ATOM 737 O O . LYS A 1 90 ? 3.932 8.242 -12.994 1.00 95.88 90 LYS A O 1
ATOM 742 N N . TYR A 1 91 ? 3.966 7.339 -15.059 1.00 96.75 91 TYR A N 1
ATOM 743 C CA . TYR A 1 91 ? 2.922 6.349 -14.793 1.00 96.75 91 TYR A CA 1
ATOM 744 C C . TYR A 1 91 ? 3.367 5.342 -13.728 1.00 96.75 91 TYR A C 1
ATOM 746 O O . TYR A 1 91 ? 2.635 5.111 -12.766 1.00 96.75 91 TYR A O 1
ATOM 754 N N . ILE A 1 92 ? 4.588 4.811 -13.842 1.00 94.19 92 ILE A N 1
ATOM 755 C CA . ILE A 1 92 ? 5.159 3.889 -12.849 1.00 94.19 92 ILE A CA 1
ATOM 756 C C . ILE A 1 92 ? 5.204 4.548 -11.461 1.00 94.19 92 ILE A C 1
ATOM 758 O O . ILE A 1 92 ? 4.677 3.987 -10.501 1.00 94.19 92 ILE A O 1
ATOM 762 N N . ILE A 1 93 ? 5.757 5.763 -11.353 1.00 93.12 93 ILE A N 1
ATOM 763 C CA . ILE A 1 93 ? 5.848 6.505 -10.083 1.00 93.12 93 ILE A CA 1
ATOM 764 C C . ILE A 1 93 ? 4.458 6.745 -9.489 1.00 93.12 93 ILE A C 1
ATOM 766 O O . ILE A 1 93 ? 4.243 6.518 -8.300 1.00 93.12 93 ILE A O 1
ATOM 770 N N . ALA A 1 94 ? 3.492 7.172 -10.305 1.00 93.12 94 ALA A N 1
ATOM 771 C CA . ALA A 1 94 ? 2.132 7.415 -9.839 1.00 93.12 94 ALA A CA 1
ATOM 772 C C . ALA A 1 94 ? 1.494 6.144 -9.258 1.00 93.12 94 ALA A C 1
ATOM 774 O O . ALA A 1 94 ? 0.851 6.209 -8.209 1.00 93.12 94 ALA A O 1
ATOM 775 N N . LYS A 1 95 ? 1.703 4.984 -9.892 1.00 94.25 95 LYS A N 1
ATOM 776 C CA . LYS A 1 95 ? 1.167 3.701 -9.419 1.00 94.25 95 LYS A CA 1
ATOM 777 C C . LYS A 1 95 ? 1.838 3.223 -8.133 1.00 94.25 95 LYS A C 1
ATOM 779 O O . LYS A 1 95 ? 1.140 2.796 -7.217 1.00 94.25 95 LYS A O 1
ATOM 784 N N . ILE A 1 96 ? 3.156 3.374 -8.014 1.00 91.81 96 ILE A N 1
ATOM 785 C CA . ILE A 1 96 ? 3.879 3.077 -6.768 1.00 91.81 96 ILE A CA 1
ATOM 786 C C . ILE A 1 96 ? 3.398 3.977 -5.628 1.00 91.81 96 ILE A C 1
ATOM 788 O O . ILE A 1 96 ? 3.095 3.487 -4.540 1.00 91.81 96 ILE A O 1
ATOM 792 N N . ASN A 1 97 ? 3.235 5.275 -5.884 1.00 87.19 97 ASN A N 1
ATOM 793 C CA . ASN A 1 97 ? 2.714 6.204 -4.885 1.00 87.19 97 ASN A CA 1
ATOM 794 C C . ASN A 1 97 ? 1.292 5.825 -4.447 1.00 87.19 97 ASN A C 1
ATOM 796 O O . ASN A 1 97 ? 0.996 5.868 -3.258 1.00 87.19 97 ASN A O 1
ATOM 800 N N . GLN A 1 98 ? 0.424 5.397 -5.370 1.00 85.81 98 GLN A N 1
ATOM 801 C CA . GLN A 1 98 ? -0.915 4.903 -5.027 1.00 85.81 98 GLN A CA 1
ATOM 802 C C . GLN A 1 98 ? -0.863 3.663 -4.121 1.00 85.81 98 GLN A C 1
ATOM 804 O O . GLN A 1 98 ? -1.572 3.625 -3.117 1.00 85.81 98 GLN A O 1
ATOM 809 N N . ILE A 1 99 ? -0.004 2.683 -4.425 1.00 86.31 99 ILE A N 1
ATOM 810 C CA . ILE A 1 99 ? 0.179 1.487 -3.584 1.00 86.31 99 ILE A CA 1
ATOM 811 C C . ILE A 1 99 ? 0.655 1.876 -2.183 1.00 86.31 99 ILE A C 1
ATOM 813 O O . ILE A 1 99 ? 0.117 1.381 -1.193 1.00 86.31 99 ILE A O 1
ATOM 817 N N . ASN A 1 100 ? 1.634 2.776 -2.086 1.00 86.44 100 ASN A N 1
ATOM 818 C CA . ASN A 1 100 ? 2.165 3.220 -0.799 1.00 86.44 100 ASN A CA 1
A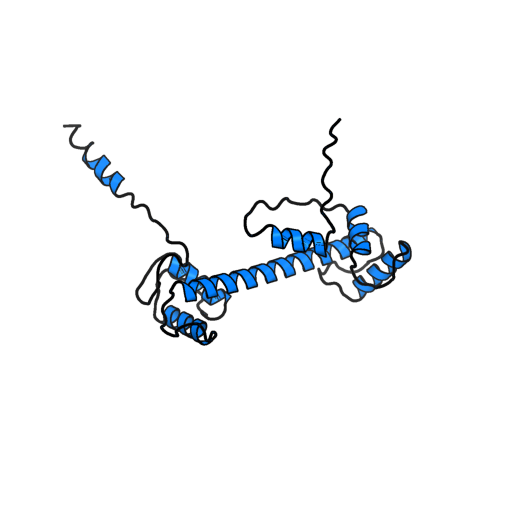TOM 819 C C . ASN A 1 100 ? 1.101 3.948 0.026 1.00 86.44 100 ASN A C 1
ATOM 821 O O . ASN A 1 100 ? 0.947 3.662 1.208 1.00 86.44 100 ASN A O 1
ATOM 825 N N . LEU A 1 101 ? 0.300 4.815 -0.599 1.00 86.38 101 LEU A N 1
ATOM 826 C CA . LEU A 1 101 ? -0.813 5.487 0.075 1.00 86.38 101 LEU A CA 1
ATOM 827 C C . LEU A 1 101 ? -1.856 4.496 0.611 1.00 86.38 101 LEU A C 1
ATOM 829 O O . LEU A 1 101 ? -2.364 4.686 1.715 1.00 86.38 101 LEU A O 1
ATOM 833 N N . ILE A 1 102 ? -2.167 3.436 -0.142 1.00 84.38 102 ILE A N 1
ATOM 834 C CA . ILE A 1 102 ? -3.097 2.386 0.299 1.00 84.38 102 ILE A CA 1
ATOM 835 C C . ILE A 1 102 ? -2.513 1.616 1.485 1.00 84.38 102 ILE A C 1
ATOM 837 O O . ILE A 1 102 ? -3.188 1.477 2.500 1.00 84.38 102 ILE A O 1
ATOM 841 N N . LYS A 1 103 ? -1.250 1.183 1.402 1.00 87.06 103 LYS A N 1
ATOM 842 C CA . LYS A 1 103 ? -0.569 0.473 2.497 1.00 87.06 103 LYS A CA 1
ATOM 843 C C . LYS A 1 103 ? -0.503 1.309 3.773 1.00 87.06 103 LYS A C 1
ATOM 845 O O . LYS A 1 103 ? -0.785 0.796 4.852 1.00 87.06 103 LYS A O 1
ATOM 850 N N . GLU A 1 104 ? -0.185 2.596 3.653 1.00 85.81 104 GLU A N 1
ATOM 851 C CA . GLU A 1 104 ? -0.169 3.512 4.795 1.00 85.81 104 GLU A CA 1
ATOM 852 C C . GLU A 1 104 ? -1.560 3.696 5.401 1.00 85.81 104 GLU A C 1
ATOM 854 O O . GLU A 1 104 ? -1.710 3.711 6.623 1.00 85.81 104 GLU A O 1
ATOM 859 N N . LYS A 1 105 ? -2.601 3.785 4.568 1.00 82.12 105 LYS A N 1
ATOM 860 C CA . LYS A 1 105 ? -3.983 3.850 5.046 1.00 82.12 105 LYS A CA 1
ATOM 861 C C . LYS A 1 105 ? -4.381 2.571 5.788 1.00 82.12 105 LYS A C 1
ATOM 863 O O . LYS A 1 105 ? -4.896 2.661 6.897 1.00 82.12 105 LYS A O 1
ATOM 868 N N . GLU A 1 106 ? -4.100 1.400 5.221 1.00 84.75 106 GLU A N 1
ATOM 869 C CA . GLU A 1 106 ? -4.381 0.105 5.855 1.00 84.75 106 GLU A CA 1
ATOM 870 C C . GLU A 1 106 ? -3.630 -0.062 7.181 1.00 84.75 106 GLU A C 1
ATOM 872 O O . GLU A 1 106 ? -4.186 -0.580 8.151 1.00 84.75 106 GLU A O 1
ATOM 877 N N . ARG A 1 107 ? -2.372 0.390 7.245 1.00 87.19 107 ARG A N 1
ATOM 878 C CA . ARG A 1 107 ? -1.579 0.398 8.479 1.00 87.19 107 ARG A CA 1
ATOM 879 C C . ARG A 1 107 ? -2.244 1.265 9.546 1.00 87.19 107 ARG A C 1
ATOM 881 O O . ARG A 1 107 ? -2.485 0.778 10.648 1.00 87.19 107 ARG A O 1
ATOM 888 N N . LYS A 1 108 ? -2.607 2.504 9.202 1.00 83.81 108 LYS A N 1
ATOM 889 C CA . LYS A 1 108 ? -3.281 3.441 10.116 1.00 83.81 108 LYS A CA 1
ATOM 890 C C . LYS A 1 108 ? -4.639 2.919 10.589 1.00 83.81 108 LYS A C 1
ATOM 892 O O . LYS A 1 108 ? -4.974 3.073 11.758 1.00 83.81 108 LYS A O 1
ATOM 897 N N . GLU A 1 109 ? -5.413 2.277 9.715 1.00 81.62 109 GLU A N 1
ATOM 898 C CA . GLU A 1 109 ? -6.699 1.663 10.077 1.00 81.62 109 GLU A CA 1
ATOM 899 C C . GLU A 1 109 ? -6.523 0.497 11.060 1.00 81.62 109 GLU A C 1
ATOM 901 O O . GLU A 1 109 ? -7.263 0.406 12.040 1.00 81.62 109 GLU A O 1
ATOM 906 N N . LYS A 1 110 ? -5.514 -0.358 10.852 1.00 85.06 110 LYS A N 1
ATOM 907 C CA . LYS A 1 110 ? -5.181 -1.452 11.780 1.00 85.06 110 LYS A CA 1
ATOM 908 C C . LYS A 1 110 ? -4.716 -0.932 13.138 1.00 85.06 110 LYS A C 1
ATOM 910 O O . LYS A 1 110 ? -5.195 -1.404 14.166 1.00 85.06 110 LYS A O 1
ATOM 915 N N . GLU A 1 111 ? -3.825 0.057 13.149 1.00 87.75 111 GLU A N 1
ATOM 916 C CA . GLU A 1 111 ? -3.349 0.710 14.375 1.00 87.75 111 GLU A CA 1
ATOM 917 C C . GLU A 1 111 ? -4.503 1.358 15.149 1.00 87.75 111 GLU A C 1
ATOM 919 O O . GLU A 1 111 ? -4.615 1.192 16.366 1.00 87.75 111 GLU A O 1
ATOM 924 N N . LEU A 1 112 ? -5.409 2.040 14.442 1.00 85.31 112 LEU A N 1
ATOM 925 C CA . LEU A 1 112 ? -6.611 2.618 15.031 1.00 85.31 112 LEU A CA 1
ATOM 926 C C . LEU A 1 112 ? -7.509 1.540 15.643 1.00 85.31 112 LEU A C 1
ATOM 928 O O . LEU A 1 112 ? -7.924 1.681 16.792 1.00 85.31 112 LEU A O 1
ATOM 932 N N . ALA A 1 113 ? -7.786 0.463 14.906 1.00 86.69 113 ALA A N 1
ATOM 933 C CA . ALA A 1 113 ? -8.630 -0.626 15.383 1.00 86.69 113 ALA A CA 1
ATOM 934 C C . ALA A 1 113 ? -8.048 -1.298 16.633 1.00 86.69 113 ALA A C 1
ATOM 936 O O . ALA A 1 113 ? -8.772 -1.522 17.603 1.00 86.69 113 ALA A O 1
ATOM 937 N N . ALA A 1 114 ? -6.739 -1.558 16.642 1.00 88.94 114 ALA A N 1
ATOM 938 C CA . ALA A 1 114 ? -6.052 -2.120 17.799 1.00 88.94 114 ALA A CA 1
ATOM 939 C C . ALA A 1 114 ? -6.145 -1.195 19.016 1.00 88.94 114 ALA A C 1
ATOM 941 O O . ALA A 1 114 ? -6.450 -1.638 20.122 1.00 88.94 114 ALA A O 1
ATOM 942 N N . SER A 1 115 ? -5.924 0.103 18.802 1.00 88.69 115 SER A N 1
ATOM 943 C CA . SER A 1 115 ? -6.011 1.090 19.870 1.00 88.69 115 SER A CA 1
ATOM 944 C C . SER A 1 115 ? -7.421 1.194 20.438 1.00 88.69 115 SER A C 1
ATOM 946 O O . SER A 1 115 ? -7.573 1.179 21.648 1.00 88.69 115 SER A O 1
ATOM 948 N N . VAL A 1 116 ? -8.456 1.232 19.599 1.00 89.50 116 VAL A N 1
ATOM 949 C CA . VAL A 1 116 ? -9.850 1.261 20.067 1.00 89.50 116 VAL A CA 1
ATOM 950 C C . VAL A 1 116 ? -10.180 0.013 20.883 1.00 89.50 116 VAL A C 1
ATOM 952 O O . VAL A 1 116 ? -10.808 0.114 21.932 1.00 89.50 116 VAL A O 1
ATOM 955 N N . GLN A 1 117 ? -9.754 -1.168 20.430 1.00 94.50 117 GLN A N 1
ATOM 956 C CA . GLN A 1 117 ? -9.942 -2.406 21.188 1.00 94.50 117 GLN A CA 1
ATOM 957 C C . GLN A 1 117 ? -9.243 -2.347 22.552 1.00 94.50 117 GLN A C 1
ATOM 959 O O . GLN A 1 117 ? -9.814 -2.804 23.541 1.00 94.50 117 GLN A O 1
ATOM 964 N N . GLN A 1 118 ? -8.039 -1.773 22.620 1.00 95.00 118 GLN A N 1
ATOM 965 C CA . GLN A 1 118 ? -7.313 -1.557 23.872 1.00 95.00 118 GLN A CA 1
ATOM 966 C C . GLN A 1 118 ? -8.049 -0.574 24.794 1.00 95.00 118 GLN A C 1
ATOM 968 O O . GLN A 1 118 ? -8.250 -0.885 25.965 1.00 95.00 118 GLN A O 1
ATOM 973 N N . ASP A 1 119 ? -8.491 0.567 24.269 1.00 93.31 119 ASP A N 1
ATOM 974 C CA . ASP A 1 119 ? -9.178 1.615 25.030 1.00 93.31 119 ASP A CA 1
ATOM 975 C C . ASP A 1 119 ? -10.510 1.087 25.594 1.00 93.31 119 ASP A C 1
ATOM 977 O O . ASP A 1 119 ? -10.795 1.196 26.786 1.00 93.31 119 ASP A O 1
ATOM 981 N N . LEU A 1 120 ? -11.306 0.405 24.762 1.00 95.38 120 LEU A N 1
ATOM 982 C CA . LEU A 1 120 ? -12.554 -0.236 25.188 1.00 95.38 120 LEU A CA 1
ATOM 983 C C . LEU A 1 120 ? -12.316 -1.365 26.196 1.00 95.38 120 LEU A C 1
ATOM 985 O O . LEU A 1 120 ? -13.182 -1.629 27.031 1.00 95.38 120 LEU A O 1
ATOM 989 N N . LYS A 1 121 ? -11.165 -2.041 26.132 1.00 96.94 121 LYS A N 1
ATOM 990 C CA . LYS A 1 121 ? -10.785 -3.076 27.097 1.00 96.94 121 LYS A CA 1
ATOM 991 C C . LYS A 1 121 ? -10.416 -2.487 28.447 1.00 96.94 121 LYS A C 1
ATOM 993 O O . LYS A 1 121 ? -10.871 -3.003 29.463 1.00 96.94 121 LYS A O 1
ATOM 998 N N . GLU A 1 122 ? -9.670 -1.388 28.455 1.00 96.50 122 GLU A N 1
ATOM 999 C CA . GLU A 1 122 ? -9.320 -0.649 29.671 1.00 96.50 122 GLU A CA 1
ATOM 1000 C C . GLU A 1 122 ? -10.567 -0.071 30.358 1.00 96.50 122 GLU A C 1
ATOM 1002 O O . GLU A 1 122 ? -10.695 -0.118 31.579 1.00 96.50 122 GLU A O 1
ATOM 1007 N N . LEU A 1 123 ? -11.548 0.386 29.572 1.00 96.06 123 LEU A N 1
ATOM 1008 C CA . LEU A 1 123 ? -12.855 0.821 30.076 1.00 96.06 123 LEU A CA 1
ATOM 1009 C C . LEU A 1 123 ? -13.776 -0.337 30.511 1.00 96.06 123 LEU A C 1
ATOM 1011 O O . LEU A 1 123 ? -14.840 -0.093 31.080 1.00 96.06 123 LEU A O 1
ATOM 1015 N N . GLY A 1 124 ? -13.401 -1.589 30.238 1.00 97.19 124 GLY A N 1
ATOM 1016 C CA . GLY A 1 124 ? -14.176 -2.779 30.596 1.00 97.19 124 GLY A CA 1
ATOM 1017 C C . GLY A 1 124 ? -15.331 -3.127 29.648 1.00 97.19 124 GLY A C 1
ATOM 1018 O O . GLY A 1 124 ? -16.107 -4.030 29.955 1.00 97.19 124 GLY A O 1
ATOM 1019 N N . TYR A 1 125 ? -15.449 -2.463 28.494 1.00 96.94 125 TYR A N 1
ATOM 1020 C CA . TYR A 1 125 ? -16.461 -2.768 27.470 1.00 96.94 125 TYR A CA 1
ATOM 1021 C C . TYR A 1 125 ? -16.058 -3.915 26.541 1.00 96.94 125 TYR A C 1
ATOM 1023 O O . TYR A 1 125 ? -16.925 -4.570 25.963 1.00 96.94 125 TYR A O 1
ATOM 1031 N N . TYR A 1 126 ? -14.757 -4.165 26.383 1.00 96.25 126 TYR A N 1
ATOM 1032 C CA . TYR A 1 126 ? -14.227 -5.187 25.482 1.00 96.25 126 TYR A CA 1
ATOM 1033 C C . TYR A 1 126 ? -13.388 -6.226 26.234 1.00 96.25 126 TYR A C 1
ATOM 1035 O O . TYR A 1 126 ? -12.435 -5.892 26.927 1.00 96.25 126 TYR A O 1
ATOM 1043 N N . SER A 1 127 ? -13.712 -7.511 26.084 1.00 94.69 127 SER A N 1
ATOM 1044 C CA . SER A 1 127 ? -12.987 -8.616 26.737 1.00 94.69 127 SER A CA 1
ATOM 1045 C C . SER A 1 127 ? -12.187 -9.494 25.769 1.00 94.69 127 SER A C 1
ATOM 1047 O O . SER A 1 127 ? -11.467 -10.389 26.211 1.00 94.69 127 SER A O 1
ATOM 1049 N N . GLY A 1 128 ? -12.286 -9.235 24.462 1.00 93.31 128 GLY A N 1
ATOM 1050 C CA . GLY A 1 128 ? -11.620 -10.015 23.422 1.00 93.31 128 GLY A CA 1
ATOM 1051 C C . GLY A 1 128 ? -10.116 -9.751 23.295 1.00 93.31 128 GLY A C 1
ATOM 1052 O O . GLY A 1 128 ? -9.499 -9.003 24.067 1.00 93.31 128 GLY A O 1
ATOM 1053 N N . GLU A 1 129 ? -9.518 -10.393 22.294 1.00 95.31 129 GLU A N 1
ATOM 1054 C CA . GLU A 1 129 ? -8.139 -10.139 21.873 1.00 95.31 129 GLU A CA 1
ATOM 1055 C C . GLU A 1 129 ? -8.049 -8.869 21.021 1.00 95.31 129 GLU A C 1
ATOM 1057 O O . GLU A 1 129 ? -9.012 -8.472 20.363 1.00 95.31 129 GLU A O 1
ATOM 1062 N N . ILE A 1 130 ? -6.885 -8.224 21.027 1.00 93.31 130 ILE A N 1
ATOM 1063 C CA . ILE A 1 130 ? -6.625 -7.034 20.213 1.00 93.31 130 ILE A CA 1
ATOM 1064 C C . ILE A 1 130 ? -6.129 -7.517 18.854 1.00 93.31 130 ILE A C 1
ATOM 1066 O O . ILE A 1 130 ? -4.966 -7.883 18.693 1.00 93.31 130 ILE A O 1
ATOM 1070 N N . THR A 1 131 ? -7.041 -7.581 17.890 1.00 90.62 131 THR A N 1
ATOM 1071 C CA . THR A 1 131 ? -6.821 -8.199 16.576 1.00 90.62 131 THR A CA 1
ATOM 1072 C C . THR A 1 131 ? -6.541 -7.186 15.473 1.00 90.62 131 THR A C 1
ATOM 1074 O O . THR A 1 131 ? -6.255 -7.586 14.348 1.00 90.62 131 THR A O 1
ATOM 1077 N N . SER A 1 132 ? -6.600 -5.879 15.767 1.00 89.62 132 SER A N 1
ATOM 1078 C CA . SER A 1 132 ? -6.517 -4.804 14.758 1.00 89.62 132 SER A CA 1
ATOM 1079 C C . SER A 1 132 ? -7.644 -4.857 13.717 1.00 89.62 132 SER A C 1
ATOM 1081 O O . SER A 1 132 ? -7.526 -4.295 12.628 1.00 89.62 132 SER A O 1
ATOM 1083 N N . ILE A 1 133 ? -8.734 -5.558 14.034 1.00 87.50 133 ILE A N 1
ATOM 1084 C CA . ILE A 1 133 ? -9.901 -5.739 13.175 1.00 87.50 133 ILE A CA 1
ATOM 1085 C C . ILE A 1 133 ? -11.131 -5.380 13.998 1.00 87.50 133 ILE A C 1
ATOM 1087 O O . ILE A 1 133 ? -11.355 -5.954 15.061 1.00 87.50 133 ILE A O 1
ATOM 1091 N N . ILE A 1 134 ? -11.954 -4.464 13.486 1.00 85.62 134 ILE A N 1
ATOM 1092 C CA . ILE A 1 134 ? -13.253 -4.144 14.083 1.00 85.62 134 ILE A CA 1
ATOM 1093 C C . ILE A 1 134 ? -14.224 -5.286 13.772 1.00 85.62 134 ILE A C 1
ATOM 1095 O O . ILE A 1 134 ? -14.909 -5.306 12.750 1.00 85.62 134 ILE A O 1
ATOM 1099 N N . ASP A 1 135 ? -14.225 -6.287 14.640 1.00 87.69 135 ASP A N 1
ATOM 1100 C CA . ASP A 1 135 ? -15.098 -7.448 14.551 1.00 87.69 135 ASP A CA 1
ATOM 1101 C C . ASP A 1 135 ? -16.444 -7.215 15.261 1.00 87.69 135 ASP A C 1
ATOM 1103 O O . ASP A 1 135 ? -16.725 -6.153 15.823 1.00 87.69 135 ASP A O 1
ATOM 1107 N N . LYS A 1 136 ? -17.307 -8.237 15.257 1.00 92.19 136 LYS A N 1
ATOM 1108 C CA . LYS A 1 136 ? -18.625 -8.152 15.903 1.00 92.19 136 LYS A CA 1
ATOM 1109 C C . LYS A 1 136 ? -18.526 -7.857 17.403 1.00 92.19 136 LYS A C 1
ATOM 1111 O O . LYS A 1 136 ? -19.379 -7.143 17.920 1.00 92.19 136 LYS A O 1
ATOM 1116 N N . ALA A 1 137 ? -17.521 -8.398 18.093 1.00 93.06 137 ALA A N 1
ATOM 1117 C CA . ALA A 1 137 ? -17.332 -8.165 19.523 1.00 93.06 137 ALA A CA 1
ATOM 1118 C C . ALA A 1 137 ? -16.920 -6.710 19.797 1.00 93.06 137 ALA A C 1
ATOM 1120 O O . ALA A 1 137 ? -17.441 -6.081 20.716 1.00 93.06 137 ALA A O 1
ATOM 1121 N N . THR A 1 138 ? -16.061 -6.153 18.945 1.00 91.75 138 THR A N 1
ATOM 1122 C CA . THR A 1 138 ? -15.636 -4.752 19.007 1.00 91.75 138 THR A CA 1
ATOM 1123 C C . THR A 1 138 ? -16.813 -3.812 18.749 1.00 91.75 138 THR A C 1
ATOM 1125 O O . THR A 1 138 ? -17.014 -2.868 19.504 1.00 91.75 138 THR A O 1
ATOM 1128 N N . VAL A 1 139 ? -17.664 -4.105 17.757 1.00 93.56 139 VAL A N 1
ATOM 1129 C CA . VAL A 1 139 ? -18.893 -3.328 17.492 1.00 93.56 139 VAL A CA 1
ATOM 1130 C C . VAL A 1 139 ? -19.842 -3.334 18.693 1.00 93.56 139 VAL A C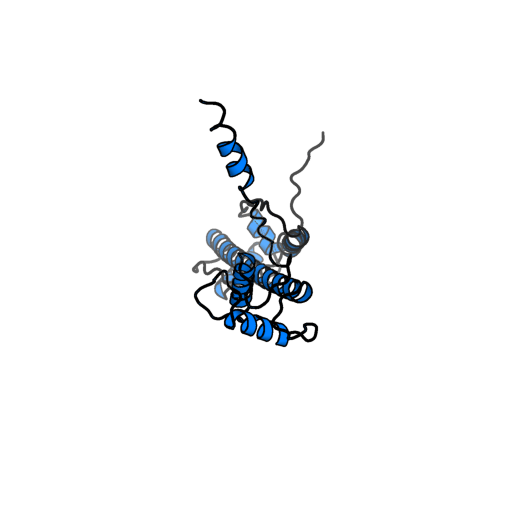 1
ATOM 1132 O O . VAL A 1 139 ? -20.415 -2.301 19.030 1.00 93.56 139 VAL A O 1
ATOM 1135 N N . VAL A 1 140 ? -20.011 -4.474 19.371 1.00 96.50 140 VAL A N 1
ATOM 1136 C CA . VAL A 1 140 ? -20.828 -4.548 20.597 1.00 96.50 140 VAL A CA 1
ATOM 1137 C C . VAL A 1 140 ? -20.237 -3.676 21.708 1.00 96.50 140 VAL A C 1
ATOM 1139 O O . VAL A 1 140 ? -20.982 -2.955 22.368 1.00 96.50 140 VAL A O 1
ATOM 1142 N N . ALA A 1 141 ? -18.913 -3.691 21.879 1.00 96.88 141 ALA A N 1
ATOM 1143 C CA . ALA A 1 141 ? -18.233 -2.843 22.854 1.00 96.88 141 ALA A CA 1
ATOM 1144 C C . ALA A 1 141 ? -18.379 -1.345 22.529 1.00 96.88 141 ALA A C 1
ATOM 1146 O O . ALA A 1 141 ? -18.652 -0.555 23.431 1.00 96.88 141 ALA A O 1
ATOM 1147 N N . ILE A 1 142 ? -18.282 -0.959 21.250 1.00 93.19 142 ILE A N 1
ATOM 1148 C CA . ILE A 1 142 ? -18.523 0.420 20.795 1.00 93.19 142 ILE A CA 1
ATOM 1149 C C . ILE A 1 142 ? -19.949 0.853 21.142 1.00 93.19 142 ILE A C 1
ATOM 1151 O O . ILE A 1 142 ? -20.136 1.929 21.699 1.00 93.19 142 ILE A O 1
ATOM 1155 N N . LYS A 1 143 ? -20.952 0.007 20.879 1.00 95.38 143 LYS A N 1
ATOM 1156 C CA . LYS A 1 143 ? -22.350 0.318 21.215 1.00 95.38 143 LYS A CA 1
ATOM 1157 C C . LYS A 1 143 ? -22.557 0.518 22.712 1.00 95.38 143 LYS A C 1
ATOM 1159 O O . LYS A 1 143 ? -23.222 1.469 23.105 1.00 95.38 143 LYS A O 1
ATOM 1164 N N . ALA A 1 144 ? -21.967 -0.346 23.536 1.00 97.81 144 ALA A N 1
ATOM 1165 C CA . ALA A 1 144 ? -22.045 -0.222 24.989 1.00 97.81 144 ALA A CA 1
ATOM 1166 C C . ALA A 1 144 ? -21.380 1.073 25.492 1.00 97.81 144 ALA A C 1
ATOM 1168 O O . ALA A 1 144 ? -21.913 1.742 26.377 1.00 97.81 144 ALA A O 1
ATOM 1169 N N . PHE A 1 145 ? -20.246 1.454 24.897 1.00 96.94 145 PHE A N 1
ATOM 1170 C CA . PHE A 1 145 ? -19.579 2.720 25.186 1.00 96.94 145 PHE A CA 1
ATOM 1171 C C . PHE A 1 145 ? -20.429 3.930 24.762 1.00 96.94 145 PHE A C 1
ATOM 1173 O O . PHE A 1 145 ? -20.660 4.824 25.570 1.00 96.94 145 PHE A O 1
ATOM 1180 N N . GLN A 1 146 ? -20.966 3.931 23.538 1.00 97.31 146 GLN A N 1
ATOM 1181 C CA . GLN A 1 146 ? -21.854 4.988 23.037 1.00 97.31 146 GLN A CA 1
ATOM 1182 C C . GLN A 1 146 ? -23.095 5.161 23.919 1.00 97.31 146 GLN A C 1
ATOM 1184 O O . GLN A 1 146 ? -23.444 6.286 24.271 1.00 97.31 146 GLN A O 1
ATOM 1189 N N . GLU A 1 147 ? -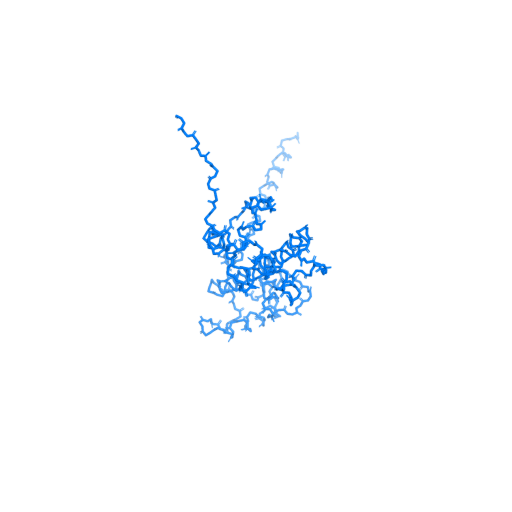23.733 4.059 24.324 1.00 97.56 147 GLU A N 1
ATOM 1190 C CA . GLU A 1 147 ? -24.889 4.084 25.225 1.00 97.56 147 GLU A CA 1
ATOM 1191 C C . GLU A 1 147 ? -24.531 4.695 26.587 1.00 97.56 147 GLU A C 1
ATOM 1193 O O . GLU A 1 147 ? -25.296 5.500 27.121 1.00 97.56 147 GLU A O 1
ATOM 1198 N N . LYS A 1 148 ? -23.348 4.373 27.133 1.00 97.56 148 LYS A N 1
ATOM 1199 C CA . LYS A 1 148 ? -22.883 4.946 28.402 1.00 97.56 148 LYS A CA 1
ATOM 1200 C C . LYS A 1 148 ? -22.658 6.453 28.318 1.00 97.56 148 LYS A C 1
ATOM 1202 O O . LYS A 1 148 ? -23.057 7.168 29.238 1.00 97.56 148 LYS A O 1
ATOM 1207 N N . GLU A 1 149 ? -21.991 6.909 27.263 1.00 96.06 149 GLU A N 1
ATOM 1208 C CA . GLU A 1 149 ? -21.653 8.322 27.064 1.00 96.06 149 GLU A CA 1
ATOM 1209 C C . GLU A 1 149 ? -22.860 9.154 26.590 1.00 96.06 149 GLU A C 1
ATOM 1211 O O . GLU A 1 149 ? -22.802 10.383 26.568 1.00 96.06 149 GLU A O 1
ATOM 1216 N N . GLY A 1 150 ? -23.979 8.501 26.252 1.00 96.25 150 GLY A N 1
ATOM 1217 C CA . GLY A 1 150 ? -25.200 9.156 25.782 1.00 96.25 150 GLY A CA 1
ATOM 1218 C C . GLY A 1 150 ? -25.133 9.598 24.318 1.00 96.25 150 GLY A C 1
ATOM 1219 O O . GLY A 1 150 ? -25.801 10.560 23.938 1.00 96.25 150 GLY A O 1
ATOM 1220 N N . PHE A 1 151 ? -24.320 8.925 23.503 1.00 93.44 151 PHE A N 1
ATOM 1221 C CA . PHE A 1 151 ? -24.216 9.154 22.062 1.00 93.44 151 PHE A CA 1
ATOM 1222 C C . PHE A 1 151 ? -25.286 8.373 21.289 1.00 93.44 151 PHE A C 1
ATOM 1224 O O . PHE A 1 151 ? -25.985 7.513 21.828 1.00 93.44 151 PHE A O 1
ATOM 1231 N N . GLU A 1 152 ? -25.405 8.657 19.992 1.00 93.12 152 GLU A N 1
ATOM 1232 C CA . GLU A 1 152 ? -26.171 7.797 19.093 1.00 93.12 152 GLU A CA 1
ATOM 1233 C C . GLU A 1 152 ? -25.493 6.419 18.992 1.00 93.12 152 GLU A C 1
ATOM 1235 O O . GLU A 1 152 ? -24.295 6.319 18.736 1.00 93.12 152 GLU A O 1
ATOM 1240 N N . VAL A 1 153 ? -26.255 5.342 19.203 1.00 94.75 153 VAL A N 1
ATOM 1241 C CA . VAL A 1 153 ? -25.728 3.967 19.274 1.00 94.75 153 VAL A CA 1
ATOM 1242 C C . VAL A 1 153 ? -25.596 3.367 17.870 1.00 94.75 153 VAL A C 1
ATOM 1244 O O . VAL A 1 153 ? -26.303 2.432 17.483 1.00 94.75 153 VAL A O 1
ATOM 1247 N N . THR A 1 154 ? -24.690 3.931 17.079 1.00 90.94 154 THR A N 1
ATOM 1248 C CA . THR A 1 154 ? -24.410 3.498 15.702 1.00 90.94 154 THR A CA 1
ATOM 1249 C C . THR A 1 154 ? -23.657 2.164 15.680 1.00 90.94 154 THR A C 1
ATOM 1251 O O . THR A 1 154 ? -23.881 1.311 14.818 1.00 90.94 154 THR A O 1
ATOM 1254 N N . GLY A 1 155 ? -22.802 1.927 16.680 1.00 82.94 155 GLY A N 1
ATOM 1255 C CA . GLY A 1 155 ? -21.801 0.861 16.676 1.00 82.94 155 GLY A CA 1
ATOM 1256 C C . GLY A 1 155 ? -20.656 1.097 15.694 1.00 82.94 155 GLY A C 1
ATOM 1257 O O . GLY A 1 155 ? -19.845 0.196 15.484 1.00 82.94 155 GLY A O 1
ATOM 1258 N N . GLU A 1 156 ? -20.599 2.280 15.089 1.00 86.56 156 GLU A N 1
ATOM 1259 C CA . GLU A 1 156 ? -19.516 2.725 14.225 1.00 86.56 156 GLU A CA 1
ATOM 1260 C C . GLU A 1 156 ? -18.536 3.586 15.026 1.00 86.56 156 GLU A C 1
ATOM 1262 O O . GLU A 1 156 ? -18.906 4.235 16.002 1.00 86.56 156 GLU A O 1
ATOM 1267 N N . LEU A 1 157 ? -17.274 3.632 14.595 1.00 82.00 157 LEU A N 1
ATOM 1268 C CA . LEU A 1 157 ? -16.301 4.595 15.117 1.00 82.00 157 LEU A CA 1
ATOM 1269 C C . LEU A 1 157 ? -16.522 5.963 14.474 1.00 82.00 157 LEU A C 1
ATOM 1271 O O . LEU A 1 157 ? -15.703 6.441 13.688 1.00 82.00 157 LEU A O 1
ATOM 1275 N N . ASP A 1 158 ? -17.666 6.570 14.777 1.00 83.12 158 ASP A N 1
ATOM 1276 C CA . ASP A 1 158 ? -17.939 7.941 14.380 1.00 83.12 158 ASP A CA 1
ATOM 1277 C C . ASP A 1 158 ? -16.983 8.923 15.072 1.00 83.12 158 ASP A C 1
ATOM 1279 O O . ASP A 1 158 ? -16.282 8.608 16.041 1.00 83.12 158 ASP A O 1
ATOM 1283 N N . LYS A 1 159 ? -16.942 10.146 14.540 1.00 84.50 159 LYS A N 1
ATOM 1284 C CA . LYS A 1 159 ? -16.032 11.184 15.023 1.00 84.50 159 LYS A CA 1
ATOM 1285 C C . LYS A 1 159 ? -16.223 11.460 16.518 1.00 84.50 159 LYS A C 1
ATOM 1287 O O . LYS A 1 159 ? -15.238 11.634 17.220 1.00 84.50 159 LYS A O 1
ATOM 1292 N N . VAL A 1 160 ? -17.465 11.479 17.006 1.00 88.12 160 VAL A N 1
ATOM 1293 C CA . VAL A 1 160 ? -17.776 11.786 18.413 1.00 88.12 160 VAL A CA 1
ATOM 1294 C C . VAL A 1 160 ? -17.242 10.689 19.334 1.00 88.12 160 VAL A C 1
ATOM 1296 O O . VAL A 1 160 ? -16.590 10.977 20.336 1.00 88.12 160 VAL A O 1
ATOM 1299 N N . THR A 1 161 ? -17.452 9.431 18.952 1.00 87.31 161 THR A N 1
ATOM 1300 C CA . THR A 1 161 ? -16.968 8.248 19.664 1.00 87.31 161 THR A CA 1
ATOM 1301 C C . THR A 1 161 ? -15.442 8.232 19.716 1.00 87.31 161 THR A C 1
ATOM 1303 O O . THR A 1 161 ? -14.857 8.037 20.783 1.00 87.31 161 THR A O 1
ATOM 1306 N N . LEU A 1 162 ? -14.785 8.473 18.578 1.00 87.31 162 LEU A N 1
ATOM 1307 C CA . LEU A 1 162 ? -13.328 8.470 18.493 1.00 87.31 162 LEU A CA 1
ATOM 1308 C C . LEU A 1 162 ? -12.695 9.650 19.245 1.00 87.31 162 LEU A C 1
ATOM 1310 O O . LEU A 1 162 ? -11.705 9.457 19.948 1.00 87.31 162 LEU A O 1
ATOM 1314 N N . ASP A 1 163 ? -13.275 10.847 19.148 1.00 86.06 163 ASP A N 1
ATOM 1315 C CA . ASP A 1 163 ? -12.823 12.020 19.900 1.00 86.06 163 ASP A CA 1
ATOM 1316 C C . ASP A 1 163 ? -12.896 11.754 21.409 1.00 86.06 163 ASP A C 1
ATOM 1318 O O . ASP A 1 163 ? -11.942 12.052 22.129 1.00 86.06 163 ASP A O 1
ATOM 1322 N N . LYS A 1 164 ? -13.984 11.127 21.886 1.00 89.88 164 LYS A N 1
ATOM 1323 C CA . LYS A 1 164 ? -14.127 10.806 23.310 1.00 89.88 164 LYS A CA 1
ATOM 1324 C C . LYS A 1 164 ? -13.107 9.771 23.780 1.00 89.88 164 LYS A C 1
ATOM 1326 O O . LYS A 1 164 ? -12.525 9.936 24.849 1.00 89.88 164 LYS A O 1
ATOM 1331 N N . LEU A 1 165 ? -12.848 8.731 22.986 1.00 85.94 165 LEU A N 1
ATOM 1332 C CA . LEU A 1 165 ? -11.796 7.758 23.297 1.00 85.94 165 LEU A CA 1
ATOM 1333 C C . LEU A 1 165 ? -10.412 8.420 23.335 1.00 85.94 165 LEU A C 1
ATOM 1335 O O . LEU A 1 165 ? -9.654 8.171 24.265 1.00 85.94 165 LEU A O 1
ATOM 1339 N N . ASN A 1 166 ? -10.107 9.318 22.395 1.00 85.56 166 ASN A N 1
ATOM 1340 C CA . ASN A 1 166 ? -8.841 10.056 22.382 1.00 85.56 166 ASN A CA 1
ATOM 1341 C C . ASN A 1 166 ? -8.706 11.043 23.559 1.00 85.56 166 ASN A C 1
ATOM 1343 O O . ASN A 1 166 ? -7.591 11.306 24.001 1.00 85.56 166 ASN A O 1
ATOM 1347 N N . GLU A 1 167 ? -9.810 11.594 24.073 1.00 87.38 167 GLU A N 1
ATOM 1348 C CA . GLU A 1 167 ? -9.818 12.421 25.290 1.00 87.38 167 GLU A CA 1
ATOM 1349 C C . GLU A 1 167 ? -9.473 11.587 26.535 1.00 87.38 167 GLU A C 1
ATOM 1351 O O . GLU A 1 167 ? -8.675 12.016 27.368 1.00 87.38 167 GLU A O 1
ATOM 1356 N N . LEU A 1 168 ? -10.057 10.389 26.651 1.00 88.88 168 LEU A N 1
ATOM 1357 C CA . LEU A 1 168 ? -9.831 9.471 27.774 1.00 88.88 168 LEU A CA 1
ATOM 1358 C C . LEU A 1 168 ? -8.447 8.806 27.713 1.00 88.88 168 LEU A C 1
ATOM 1360 O O . LEU A 1 168 ? -7.817 8.589 28.749 1.00 88.88 168 LEU A O 1
ATOM 1364 N N . PHE A 1 169 ? -7.969 8.521 26.503 1.00 86.75 169 PHE A N 1
ATOM 1365 C CA . PHE A 1 169 ? -6.698 7.858 26.220 1.00 86.75 169 PHE A CA 1
ATOM 1366 C C . PHE A 1 169 ? -5.882 8.687 25.220 1.00 86.75 169 PHE A C 1
ATOM 1368 O O . PHE A 1 169 ? -5.783 8.344 24.036 1.00 86.75 169 PHE A O 1
ATOM 1375 N N . PRO A 1 170 ? -5.281 9.804 25.669 1.00 82.06 170 PRO A N 1
ATOM 1376 C CA . PRO A 1 170 ? -4.507 10.671 24.795 1.00 82.06 170 PRO A CA 1
ATOM 1377 C C . PRO A 1 170 ? -3.294 9.926 24.232 1.00 82.06 170 PRO A C 1
ATOM 1379 O O . PRO A 1 170 ? -2.427 9.445 24.965 1.00 82.06 170 PRO A O 1
ATOM 1382 N N . LYS A 1 171 ? -3.215 9.855 22.903 1.00 70.56 171 LYS A N 1
ATOM 1383 C CA . LYS A 1 171 ? -2.124 9.183 22.189 1.00 70.56 171 LYS A CA 1
ATOM 1384 C C . LYS A 1 171 ? -0.967 10.155 21.977 1.00 70.56 171 LYS A C 1
ATOM 1386 O O . LYS A 1 171 ? -1.173 11.311 21.612 1.00 70.56 171 LYS A O 1
ATOM 1391 N N . LYS A 1 172 ? 0.270 9.688 22.175 1.00 53.50 172 LYS A N 1
ATOM 1392 C CA . LYS A 1 172 ? 1.472 10.447 21.796 1.00 53.50 172 LYS A CA 1
ATOM 1393 C C . LYS A 1 172 ? 1.498 10.585 20.273 1.00 53.50 172 LYS A C 1
ATOM 1395 O O . LYS A 1 172 ? 1.617 9.584 19.576 1.00 53.50 172 LYS A O 1
ATOM 1400 N N . ILE A 1 173 ? 1.388 11.810 19.768 1.00 51.12 173 ILE A N 1
ATOM 1401 C CA . ILE A 1 173 ? 1.565 12.098 18.343 1.00 51.12 173 ILE A CA 1
ATOM 1402 C C . ILE A 1 173 ? 3.073 12.151 18.080 1.00 51.12 173 ILE A C 1
ATOM 1404 O O . ILE A 1 173 ? 3.755 13.048 18.574 1.00 51.12 173 ILE A O 1
ATOM 1408 N N . GLU A 1 174 ? 3.607 11.185 17.337 1.00 45.12 174 GLU A N 1
ATOM 1409 C CA . GLU A 1 174 ? 4.935 11.326 16.740 1.00 45.12 174 GLU A CA 1
ATOM 1410 C C . GLU A 1 174 ? 4.805 12.271 15.537 1.00 45.12 174 GLU A C 1
ATOM 1412 O O . GLU A 1 174 ? 4.110 11.972 14.568 1.00 45.12 174 GLU A O 1
ATOM 1417 N N . GLU A 1 175 ? 5.407 13.459 15.627 1.00 40.12 175 GLU A N 1
ATOM 1418 C CA . GLU A 1 175 ? 5.448 14.415 14.520 1.00 40.12 175 GLU A CA 1
ATOM 1419 C C . GLU A 1 175 ? 6.264 13.828 13.358 1.00 40.12 175 GLU A C 1
ATOM 1421 O O . GLU A 1 175 ? 7.495 13.769 13.400 1.00 40.12 175 GLU A O 1
ATOM 1426 N N . GLU A 1 176 ? 5.577 13.389 12.306 1.00 45.19 176 GLU A N 1
ATOM 1427 C CA . GLU A 1 176 ? 6.199 12.851 11.098 1.00 45.19 176 GLU A CA 1
ATOM 1428 C C . GLU A 1 176 ? 6.829 13.995 10.281 1.00 45.19 176 GLU A C 1
ATOM 1430 O O . GLU A 1 176 ? 6.172 14.697 9.510 1.00 45.19 176 GLU A O 1
ATOM 1435 N N . LYS A 1 177 ? 8.133 14.214 10.482 1.00 39.91 177 LYS A N 1
ATOM 1436 C CA . LYS A 1 177 ? 8.973 15.047 9.616 1.00 39.91 177 LYS A CA 1
ATOM 1437 C C . LYS A 1 177 ? 9.422 14.236 8.399 1.00 39.91 177 LYS A C 1
ATOM 1439 O O . LYS A 1 177 ? 10.567 13.808 8.382 1.00 39.91 177 LYS A O 1
ATOM 1444 N N . ASP A 1 178 ? 8.577 14.060 7.383 1.00 39.31 178 ASP A N 1
ATOM 1445 C CA . ASP A 1 178 ? 9.081 14.157 6.008 1.00 39.31 178 ASP A CA 1
ATOM 1446 C C . ASP A 1 178 ? 8.010 14.334 4.921 1.00 39.31 178 ASP A C 1
ATOM 1448 O O . ASP A 1 178 ? 6.831 14.012 5.040 1.00 39.31 178 ASP A O 1
ATOM 1452 N N . THR A 1 179 ? 8.494 14.933 3.847 1.00 39.25 179 THR A N 1
ATOM 1453 C CA . THR A 1 179 ? 7.850 15.423 2.637 1.00 39.25 179 THR A CA 1
ATOM 1454 C C . THR A 1 179 ? 7.119 14.349 1.816 1.00 39.25 179 THR A C 1
ATOM 1456 O O . THR A 1 179 ? 7.755 13.512 1.199 1.00 39.25 179 THR A O 1
ATOM 1459 N N . ILE A 1 180 ? 5.783 14.443 1.719 1.00 36.16 180 ILE A N 1
ATOM 1460 C CA . ILE A 1 180 ? 4.966 14.398 0.480 1.00 36.16 180 ILE A CA 1
ATOM 1461 C C . ILE A 1 180 ? 3.541 14.862 0.848 1.00 36.16 180 ILE A C 1
ATOM 1463 O O . ILE A 1 180 ? 2.734 14.162 1.448 1.00 36.16 180 ILE A O 1
ATOM 1467 N N . THR A 1 181 ? 3.254 16.117 0.491 1.00 38.41 181 THR A N 1
ATOM 1468 C CA . THR A 1 181 ? 1.960 16.820 0.576 1.00 38.41 181 THR A CA 1
ATOM 1469 C C . THR A 1 181 ? 1.223 16.755 1.919 1.00 38.41 181 THR A C 1
ATOM 1471 O O . THR A 1 181 ? 0.371 15.899 2.149 1.00 38.41 181 THR A O 1
ATOM 1474 N N . GLY A 1 182 ? 1.400 17.804 2.732 1.00 39.25 182 GLY A N 1
ATOM 1475 C CA . GLY A 1 182 ? 0.588 18.081 3.926 1.00 39.25 182 GLY A CA 1
ATOM 1476 C C . GLY A 1 182 ? -0.929 18.120 3.685 1.00 39.25 182 GLY A C 1
ATOM 1477 O O . GLY A 1 182 ? -1.687 18.127 4.639 1.00 39.25 182 GLY A O 1
ATOM 1478 N N . ARG A 1 183 ? -1.401 18.059 2.435 1.00 41.84 183 ARG A N 1
ATOM 1479 C CA . ARG A 1 183 ? -2.820 17.904 2.103 1.00 41.84 183 ARG A CA 1
ATOM 1480 C C . ARG A 1 183 ? -3.372 16.520 2.461 1.00 41.84 183 ARG A C 1
ATOM 1482 O O . ARG A 1 183 ? -4.459 16.456 3.006 1.00 41.84 183 ARG A O 1
ATOM 1489 N N . ALA A 1 184 ? -2.619 15.436 2.257 1.00 42.50 184 ALA A N 1
ATOM 1490 C CA . ALA A 1 184 ? -3.084 14.088 2.605 1.00 42.50 184 ALA A CA 1
ATOM 1491 C C . ALA A 1 184 ? -3.157 13.875 4.130 1.00 42.50 184 ALA A C 1
ATOM 1493 O O . ALA A 1 184 ? -4.088 13.246 4.632 1.00 42.50 184 ALA A O 1
ATOM 1494 N N . LEU A 1 185 ? -2.208 14.454 4.876 1.00 38.22 185 LEU A N 1
ATOM 1495 C CA . LEU A 1 185 ? -2.207 14.432 6.341 1.00 38.22 185 LEU A CA 1
ATOM 1496 C C . LEU A 1 185 ? -3.298 15.347 6.927 1.00 38.22 185 LEU A C 1
ATOM 1498 O O . LEU A 1 185 ? -3.953 14.976 7.901 1.00 38.22 185 LEU A O 1
ATOM 1502 N N . VAL A 1 186 ? -3.541 16.508 6.308 1.00 45.75 186 VAL A N 1
ATOM 1503 C CA . VAL A 1 186 ? -4.642 17.416 6.674 1.00 45.75 186 VAL A CA 1
ATOM 1504 C C . VAL A 1 186 ? -6.005 16.806 6.340 1.00 45.75 186 VAL A C 1
ATOM 1506 O O . VAL A 1 186 ? -6.918 16.913 7.150 1.00 45.75 186 VAL A O 1
ATOM 1509 N N . ASP A 1 187 ? -6.151 16.103 5.216 1.00 46.06 187 ASP A N 1
ATOM 1510 C CA . ASP A 1 187 ? -7.404 15.431 4.849 1.00 46.06 187 ASP A CA 1
ATOM 1511 C C . ASP A 1 187 ? -7.686 14.237 5.776 1.00 46.06 187 ASP A C 1
ATOM 1513 O O . ASP A 1 187 ? -8.831 14.019 6.169 1.00 46.06 187 ASP A O 1
ATOM 1517 N N . PHE A 1 188 ? -6.652 13.495 6.193 1.00 45.59 188 PHE A N 1
ATOM 1518 C CA . PHE A 1 188 ? -6.792 12.411 7.169 1.00 45.59 188 PHE A CA 1
ATOM 1519 C C . PHE A 1 188 ? -7.145 12.936 8.568 1.00 45.59 188 PHE A C 1
ATOM 1521 O O . PHE A 1 188 ? -8.092 12.445 9.181 1.00 45.59 188 PHE A O 1
ATOM 1528 N N . THR A 1 189 ? -6.448 13.969 9.056 1.00 45.59 189 THR A N 1
ATOM 1529 C CA . THR A 1 189 ? -6.761 14.584 10.359 1.00 45.59 189 THR A CA 1
ATOM 1530 C C . THR A 1 189 ? -8.142 15.245 10.348 1.00 45.59 189 THR A C 1
ATOM 1532 O O . THR A 1 189 ? -8.952 14.963 11.223 1.00 45.59 189 THR A O 1
ATOM 1535 N N . SER A 1 190 ? -8.500 15.990 9.300 1.00 45.62 190 SER A N 1
ATOM 1536 C CA . SER A 1 190 ? -9.827 16.619 9.184 1.00 45.62 190 SER A CA 1
ATOM 1537 C C . SER A 1 190 ? -10.969 15.603 9.085 1.00 45.62 190 SER A C 1
ATOM 1539 O O . SER A 1 190 ? -12.059 15.864 9.594 1.00 45.62 190 SER A O 1
ATOM 1541 N N . LYS A 1 191 ? -10.741 14.447 8.444 1.00 46.62 191 LYS A N 1
ATOM 1542 C CA . LYS A 1 191 ? -11.771 13.418 8.245 1.00 46.62 191 LYS A CA 1
ATOM 1543 C C . LYS A 1 191 ? -11.926 12.467 9.435 1.00 46.62 191 LYS A C 1
ATOM 1545 O O . LYS A 1 191 ? -13.038 12.000 9.660 1.00 46.62 191 LYS A O 1
ATOM 1550 N N . TYR A 1 192 ? -10.852 12.190 10.180 1.00 45.25 192 TYR A N 1
ATOM 1551 C CA . TYR A 1 192 ? -10.850 11.146 11.216 1.00 45.25 192 TYR A CA 1
ATOM 1552 C C . TYR A 1 192 ? -10.425 11.610 12.612 1.00 45.25 192 TYR A C 1
ATOM 1554 O O . TYR A 1 192 ? -10.749 10.936 13.578 1.00 45.25 192 TYR A O 1
ATOM 1562 N N . LEU A 1 193 ? -9.720 12.733 12.752 1.00 46.75 193 LEU A N 1
ATOM 1563 C CA . LEU A 1 193 ? -9.171 13.195 14.037 1.00 46.75 193 LEU A CA 1
ATOM 1564 C C . LEU A 1 193 ? -9.702 14.578 14.458 1.00 46.75 193 LEU A C 1
ATOM 1566 O O . LEU A 1 193 ? -9.301 15.106 15.490 1.00 46.75 193 LEU A O 1
ATOM 1570 N N . GLY A 1 194 ? -10.603 15.173 13.663 1.00 46.16 194 GLY A N 1
ATOM 1571 C CA . GLY A 1 194 ? -11.012 16.565 13.834 1.00 46.16 194 GLY A CA 1
ATOM 1572 C C . GLY A 1 194 ? -9.890 17.555 13.515 1.00 46.16 194 GLY A C 1
ATOM 1573 O O . GLY A 1 194 ? -8.743 17.187 13.268 1.00 46.16 194 GLY A O 1
ATOM 1574 N N . THR A 1 195 ? -10.231 18.845 13.469 1.00 40.22 195 THR A N 1
ATOM 1575 C CA . THR A 1 195 ? -9.227 19.905 13.305 1.00 40.22 195 THR A CA 1
ATOM 1576 C C . THR A 1 195 ? -8.175 19.774 14.407 1.00 40.22 195 THR A C 1
ATOM 1578 O O . THR A 1 195 ? -8.574 19.690 15.573 1.00 40.22 195 THR A O 1
ATOM 1581 N N . PRO A 1 196 ? -6.869 19.772 14.084 1.00 41.28 196 PRO A N 1
ATOM 1582 C CA . PRO A 1 196 ? -5.833 19.667 15.098 1.00 41.28 196 PRO A CA 1
ATOM 1583 C C . PRO A 1 196 ? -6.026 20.763 16.146 1.00 41.28 196 PRO A C 1
ATOM 1585 O O . PRO A 1 196 ? -6.226 21.933 15.810 1.00 41.28 196 PRO A O 1
ATOM 1588 N N . TYR A 1 197 ? -5.991 20.367 17.416 1.00 43.19 197 TYR A N 1
ATOM 1589 C CA . TYR A 1 197 ? -5.959 21.300 18.531 1.00 43.19 197 TYR A CA 1
ATOM 1590 C C . TYR A 1 197 ? -4.680 22.134 18.381 1.00 43.19 197 TYR A C 1
ATOM 1592 O O . TYR A 1 197 ? -3.573 21.619 18.537 1.00 43.19 197 TYR A O 1
ATOM 1600 N N . VAL A 1 198 ? -4.819 23.406 18.004 1.00 40.03 198 VAL A N 1
ATOM 1601 C CA . VAL A 1 198 ? -3.694 24.342 17.966 1.00 40.03 198 VAL A CA 1
ATOM 1602 C C . VAL A 1 198 ? -3.295 24.574 19.418 1.00 40.03 198 VAL A C 1
ATOM 1604 O O . VAL A 1 198 ? -4.063 25.152 20.189 1.00 40.03 198 VAL A O 1
ATOM 1607 N N . PHE A 1 199 ? -2.128 24.066 19.817 1.00 36.56 199 PHE A N 1
ATOM 1608 C CA . PHE A 1 199 ? -1.568 24.345 21.134 1.00 36.56 199 PHE A CA 1
ATOM 1609 C C . PHE A 1 199 ? -1.417 25.865 21.252 1.00 36.56 199 PHE A C 1
ATOM 1611 O O . PHE A 1 199 ? -0.756 26.488 20.424 1.00 36.56 199 PHE A O 1
ATOM 1618 N N . GLY A 1 200 ? -2.134 26.459 22.205 1.00 36.31 200 GLY A N 1
ATOM 1619 C CA . GLY A 1 200 ? -2.363 27.896 22.244 1.00 36.31 200 GLY A CA 1
ATOM 1620 C C . GLY A 1 200 ? -1.074 28.712 22.294 1.00 36.31 200 GLY A C 1
ATOM 1621 O O . GLY A 1 200 ? -0.243 28.524 23.180 1.00 36.31 200 GLY A O 1
ATOM 1622 N N . GLU A 1 201 ? -0.966 29.696 21.405 1.00 32.75 201 GLU A N 1
ATOM 1623 C CA . GLU A 1 201 ? -0.241 30.915 21.737 1.00 32.75 201 GLU A CA 1
ATOM 1624 C C . GLU A 1 201 ? -1.139 31.734 22.669 1.00 32.75 201 GLU A C 1
ATOM 1626 O O . GLU A 1 201 ? -2.097 32.379 22.241 1.00 32.75 201 GLU A O 1
ATOM 1631 N N . SER A 1 202 ? -0.854 31.694 23.972 1.00 43.94 202 SER A N 1
ATOM 1632 C CA . SER A 1 202 ? -1.305 32.764 24.855 1.00 43.94 202 SER A CA 1
ATOM 1633 C C . SER A 1 202 ? -0.424 33.984 24.587 1.00 43.94 202 SER A C 1
ATOM 1635 O O . SER A 1 202 ? 0.670 34.101 25.141 1.00 43.94 202 SER A O 1
ATOM 1637 N N . SER A 1 203 ? -0.876 34.893 23.732 1.00 40.25 203 SER A N 1
ATOM 1638 C CA . SER A 1 203 ? -0.352 36.255 23.727 1.00 40.25 203 SER A CA 1
ATOM 1639 C C . SER A 1 203 ? -1.068 37.041 24.825 1.00 40.25 203 SER A C 1
ATOM 1641 O O . SER A 1 203 ? -2.242 37.391 24.677 1.00 40.25 203 SER A O 1
ATOM 1643 N N . GLY A 1 204 ? -0.370 37.241 25.946 1.00 39.44 204 GLY A N 1
ATOM 1644 C CA . GLY A 1 204 ? -0.607 38.404 26.802 1.00 39.44 204 GLY A CA 1
ATOM 1645 C C . GLY A 1 204 ? -0.121 39.686 26.138 1.00 39.44 204 GLY A C 1
ATOM 1646 O O . GLY A 1 204 ? 0.593 39.589 25.113 1.00 39.44 204 GLY A O 1
#

pLDDT: mean 79.88, std 21.72, range [32.75, 98.69]

Secondary structure (DSSP, 8-state):
--TTHHHHHHHHHTT------PPTTSS-B-TT-BSHHHHHHHHHHHHTTS---S---SB--HHHHHHHHHHHHT-TTS--SS-B-HHHHHHHHHHHHHHHHHHHHHHHHHHHHHHHHHHHHHTTS--S---SS--HHHHHHHHHHHHHHT-----S--HHHHHHHHHHS----------S-HHHHHHHIIIII-S---------